Protein AF-A0A8H2X055-F1 (afdb_monomer_lite)

Radius of gyration: 28.46 Å; chains: 1; bounding box: 75×46×91 Å

Foldseek 3Di:
DDPPDDPPPDDDPDPPDDDPDPPPDDDPCQCVQKDKPPPDDADDLVNVLLLLLLLLLLLLLVLLLVLLLVCLLVVVDDLVVLVVVLVVVVVVLLVVVCVPPPPNPVVVVVVCVVVVVVLVVLLVCLVVLLQVCLVPDPVVLVVLLVVLQVLLSVLADSDAPVVVVVCCVPVNPPPNVVSNVSSLVSLLVSQSSSLNSRDDSSSSSSSNSSSCSSSPVVVVVLSVCSVPSVVSNVSSCVSNVSSLVSHPDVVVNVVSVVVSCCSNNVVSVVVSVCVVVDIDIDGPPPDDDDPDPDDPD

Organism: NCBI:txid456999

Secondary structure (DSSP, 8-state):
-----PPP------TTS--SS-TT---TTGGGG-EESTT--PPPHHHHHHHHHHHHHHHHHHHHHHHHHHHHHTT-S-HHHHHHHHHHHHHHHHHHHHTT-TTHHHHHHHHHHHHHHHHHHHHHHHHHHHHHTTTS-HHHHHHHHHHHHHHHHHH-----HHHHHHHHHHH-THHHHHHHHHHHHHHHHHHHHHHTT-SSHHHHHHHHHHHHIIIIIHHHHHHHHTTSHHHHHHHHHHHHHHHHHT-SSGGGHHHHHHHHHIIIIIHHHHHHHHGGG---EE-TTSPPPP-------

Structure (mmCIF, N/CA/C/O backbone):
data_AF-A0A8H2X055-F1
#
_entry.id   AF-A0A8H2X055-F1
#
loop_
_atom_site.group_PDB
_atom_site.id
_atom_site.type_symbol
_atom_site.label_atom_id
_atom_site.label_alt_id
_atom_site.label_comp_id
_atom_site.label_asym_id
_atom_site.label_entity_id
_atom_site.label_seq_id
_atom_site.pdbx_PDB_ins_code
_atom_site.Cartn_x
_atom_site.Cartn_y
_atom_site.Cartn_z
_atom_site.occupancy
_atom_site.B_iso_or_equiv
_atom_site.auth_seq_id
_atom_site.auth_comp_id
_atom_site.auth_asym_id
_atom_site.auth_atom_id
_atom_site.pdbx_PDB_model_num
ATOM 1 N N . MET A 1 1 ? 52.935 22.912 -66.843 1.00 40.41 1 MET A N 1
ATOM 2 C CA . MET A 1 1 ? 52.726 23.240 -65.416 1.00 40.41 1 MET A CA 1
ATOM 3 C C . MET A 1 1 ? 51.361 22.708 -65.018 1.00 40.41 1 MET A C 1
ATOM 5 O O . MET A 1 1 ? 50.369 23.186 -65.548 1.00 40.41 1 MET A O 1
ATOM 9 N N . TYR A 1 2 ? 51.311 21.657 -64.199 1.00 38.09 2 TYR A N 1
ATOM 10 C CA . TYR A 1 2 ? 50.052 21.108 -63.688 1.00 38.09 2 TYR A CA 1
ATOM 11 C C . TYR A 1 2 ? 49.476 22.089 -62.657 1.00 38.09 2 TYR A C 1
ATOM 13 O O . TYR A 1 2 ? 50.117 22.348 -61.640 1.00 38.09 2 TYR A O 1
ATOM 21 N N . ASN A 1 3 ? 48.293 22.646 -62.928 1.00 44.78 3 ASN A N 1
ATOM 22 C CA . ASN A 1 3 ? 47.520 23.397 -61.941 1.00 44.78 3 ASN A CA 1
ATOM 23 C C . ASN A 1 3 ? 47.079 22.423 -60.846 1.00 44.78 3 ASN A C 1
ATOM 25 O O . ASN A 1 3 ? 46.148 21.643 -61.037 1.00 44.78 3 ASN A O 1
ATOM 29 N N . ALA A 1 4 ? 47.767 22.453 -59.707 1.00 46.19 4 ALA A N 1
ATOM 30 C CA . ALA A 1 4 ? 47.303 21.802 -58.496 1.00 46.19 4 ALA A CA 1
ATOM 31 C C . ALA A 1 4 ? 46.086 22.585 -57.986 1.00 46.19 4 ALA A C 1
ATOM 33 O O . ALA A 1 4 ? 46.224 23.605 -57.315 1.00 46.19 4 ALA A O 1
ATOM 34 N N . SER A 1 5 ? 44.887 22.139 -58.355 1.00 49.50 5 SER A N 1
ATOM 35 C CA . SER A 1 5 ? 43.649 22.593 -57.729 1.00 49.50 5 SER A CA 1
ATOM 36 C C . SER A 1 5 ? 43.748 22.317 -56.230 1.00 49.50 5 SER A C 1
ATOM 38 O O . SER A 1 5 ? 43.849 21.157 -55.820 1.00 49.50 5 SER A O 1
ATOM 40 N N . THR A 1 6 ? 43.755 23.371 -55.417 1.00 55.69 6 THR A N 1
ATOM 41 C CA . THR A 1 6 ? 43.631 23.255 -53.965 1.00 55.69 6 THR A CA 1
ATOM 42 C C . THR A 1 6 ? 42.367 22.456 -53.644 1.00 55.69 6 THR A C 1
ATOM 44 O O . THR A 1 6 ? 41.311 22.736 -54.220 1.00 55.69 6 THR A O 1
ATOM 47 N N . PRO A 1 7 ? 42.443 21.432 -52.775 1.00 57.53 7 PRO A N 1
ATOM 48 C CA . PRO A 1 7 ? 41.258 20.671 -52.418 1.00 57.53 7 PRO A CA 1
ATOM 49 C C . PRO A 1 7 ? 40.240 21.613 -51.755 1.00 57.53 7 PRO A C 1
ATOM 51 O O . PRO A 1 7 ? 40.644 22.533 -51.033 1.00 57.53 7 PRO A O 1
ATOM 54 N N . PRO A 1 8 ? 38.933 21.424 -52.000 1.00 62.75 8 PRO A N 1
ATOM 55 C CA . PRO A 1 8 ? 37.901 22.247 -51.384 1.00 62.75 8 PRO A CA 1
ATOM 56 C C . PRO A 1 8 ? 38.066 22.230 -49.859 1.00 62.75 8 PRO A C 1
ATOM 58 O O . PRO A 1 8 ? 38.295 21.175 -49.268 1.00 62.75 8 PRO A O 1
ATOM 61 N N . HIS A 1 9 ? 37.978 23.403 -49.222 1.00 69.56 9 HIS A N 1
ATOM 62 C CA . HIS A 1 9 ? 38.012 23.502 -47.765 1.00 69.56 9 HIS A CA 1
ATOM 63 C C . HIS A 1 9 ? 36.823 22.730 -47.190 1.00 69.56 9 HIS A C 1
ATOM 65 O O . HIS A 1 9 ? 35.694 23.200 -47.248 1.00 69.56 9 HIS A O 1
ATOM 71 N N . GLU A 1 10 ? 37.068 21.541 -46.652 1.00 79.38 10 GLU A N 1
ATOM 72 C CA . GLU A 1 10 ? 36.040 20.760 -45.975 1.00 79.38 10 GLU A CA 1
ATOM 73 C C . GLU A 1 10 ? 35.726 21.399 -44.617 1.00 79.38 10 GLU A C 1
ATOM 75 O O . GLU A 1 10 ? 36.630 21.788 -43.868 1.00 79.38 10 GLU A O 1
ATOM 80 N N . TRP A 1 11 ? 34.438 21.544 -44.307 1.00 81.81 11 TRP A N 1
ATOM 81 C CA . TRP A 1 11 ? 33.992 22.066 -43.020 1.00 81.81 11 TRP A CA 1
ATOM 82 C C . TRP A 1 11 ? 34.471 21.159 -41.876 1.00 81.81 11 TRP A C 1
ATOM 84 O O . TRP A 1 11 ? 34.352 19.935 -41.941 1.00 81.81 11 TRP A O 1
ATOM 94 N N . GLN A 1 12 ? 34.995 21.756 -40.803 1.00 79.19 12 GLN A N 1
ATOM 95 C CA . GLN A 1 12 ? 35.513 21.048 -39.631 1.00 79.19 12 GLN A CA 1
ATOM 96 C C . GLN A 1 12 ? 34.679 21.372 -38.390 1.00 79.19 12 GLN A C 1
ATOM 98 O O . GLN A 1 12 ? 34.393 22.534 -38.099 1.00 79.19 12 GLN A O 1
ATOM 103 N N . LYS A 1 13 ? 34.353 20.354 -37.586 1.00 74.19 13 LYS A N 1
ATOM 104 C CA . LYS A 1 13 ? 33.594 20.519 -36.337 1.00 74.19 13 LYS A CA 1
ATOM 105 C C . LYS A 1 13 ? 34.465 21.063 -35.197 1.00 74.19 13 LYS A C 1
ATOM 107 O O . LYS A 1 13 ? 34.763 20.362 -34.233 1.00 74.19 13 LYS A O 1
ATOM 112 N N . ILE A 1 14 ? 34.908 22.309 -35.325 1.00 79.38 14 ILE A N 1
ATOM 113 C CA . ILE A 1 14 ? 35.826 22.969 -34.396 1.00 79.38 14 ILE A CA 1
ATOM 114 C C . ILE A 1 14 ? 35.282 24.365 -34.085 1.00 79.38 14 ILE A C 1
ATOM 116 O O . ILE A 1 14 ? 35.224 25.209 -34.973 1.00 79.38 14 ILE A O 1
ATOM 120 N N . LEU A 1 15 ? 34.911 24.614 -32.823 1.00 76.00 15 LEU A N 1
ATOM 121 C CA . LEU A 1 15 ? 34.266 25.870 -32.407 1.00 76.00 15 LEU A CA 1
ATOM 122 C C . LEU A 1 15 ? 35.224 27.079 -32.405 1.00 76.00 15 LEU A C 1
ATOM 124 O O . LEU A 1 15 ? 34.792 28.213 -32.555 1.00 76.00 15 LEU A O 1
ATOM 128 N N . TRP A 1 16 ? 36.527 26.850 -32.226 1.00 79.94 16 TRP A N 1
ATOM 129 C CA . TRP A 1 16 ? 37.524 27.912 -32.033 1.00 79.94 16 TRP A CA 1
ATOM 130 C C . TRP A 1 16 ? 38.215 28.381 -33.324 1.00 79.94 16 TRP A C 1
ATOM 132 O O . TRP A 1 16 ? 38.926 29.385 -33.309 1.00 79.94 16 TRP A O 1
ATOM 142 N N . LYS A 1 17 ? 38.044 27.667 -34.444 1.00 83.38 17 LYS A N 1
ATOM 143 C CA . LYS A 1 17 ? 38.714 27.964 -35.718 1.00 83.38 17 LYS A CA 1
ATOM 144 C C . LYS A 1 17 ? 37.757 28.715 -36.641 1.00 83.38 17 LYS A C 1
ATOM 146 O O . LYS A 1 17 ? 36.697 28.190 -36.967 1.00 83.38 17 LYS A O 1
ATOM 151 N N . LYS A 1 18 ? 38.150 29.905 -37.109 1.00 80.69 18 LYS A N 1
ATOM 152 C CA . LYS A 1 18 ? 37.410 30.631 -38.156 1.00 80.69 18 LYS A CA 1
ATOM 153 C C . LYS A 1 18 ? 37.481 29.858 -39.476 1.00 80.69 18 LYS A C 1
ATOM 155 O O . LYS A 1 18 ? 38.560 29.430 -39.883 1.00 80.69 18 LYS A O 1
ATOM 160 N N . GLN A 1 19 ? 36.336 29.674 -40.126 1.00 85.06 19 GLN A N 1
ATOM 161 C CA . GLN A 1 19 ? 36.179 28.890 -41.354 1.00 85.06 19 GLN A CA 1
ATOM 162 C C . GLN A 1 19 ? 35.361 29.686 -42.384 1.00 85.06 19 GLN A C 1
ATOM 164 O O . GLN A 1 19 ? 34.578 30.545 -41.981 1.00 85.06 19 GLN A O 1
ATOM 169 N N . PRO A 1 20 ? 35.514 29.432 -43.698 1.00 87.00 20 PRO A N 1
ATOM 170 C CA . PRO A 1 20 ? 34.824 30.167 -44.765 1.00 87.00 20 PRO A CA 1
ATOM 171 C C . PRO A 1 20 ? 33.369 29.695 -44.952 1.00 87.00 20 PRO A C 1
ATOM 173 O O . PRO A 1 20 ? 32.891 29.530 -46.069 1.00 87.00 20 PRO A O 1
ATOM 176 N N . PHE A 1 21 ? 32.673 29.435 -43.849 1.00 84.31 21 PHE A N 1
ATOM 177 C CA . PHE A 1 21 ? 31.295 28.968 -43.816 1.00 84.31 21 PHE A CA 1
ATOM 178 C C . PHE A 1 21 ? 30.498 29.865 -42.867 1.00 84.31 21 PHE A C 1
ATOM 180 O O . PHE A 1 21 ? 31.052 30.291 -41.853 1.00 84.31 21 PHE A O 1
ATOM 187 N N . PRO A 1 22 ? 29.223 30.168 -43.167 1.00 85.94 22 PRO A N 1
ATOM 188 C CA . PRO A 1 22 ? 28.383 30.916 -42.240 1.00 85.94 22 PRO A CA 1
ATOM 189 C C . PRO A 1 22 ? 28.168 30.121 -40.943 1.00 85.94 22 PRO A C 1
ATOM 191 O O . PRO A 1 22 ? 28.211 28.891 -40.949 1.00 85.94 22 PRO A O 1
ATOM 194 N N . ASP A 1 23 ? 27.888 30.812 -39.838 1.00 80.06 23 ASP A N 1
ATOM 195 C CA . ASP A 1 23 ? 27.753 30.190 -38.509 1.00 80.06 23 ASP A CA 1
ATOM 196 C C . ASP A 1 23 ? 26.647 29.119 -38.438 1.00 80.06 23 ASP A C 1
ATOM 198 O O . ASP A 1 23 ? 26.708 28.201 -37.623 1.00 80.06 23 ASP A O 1
ATOM 202 N N . ASN A 1 24 ? 25.643 29.203 -39.315 1.00 83.25 24 ASN A N 1
ATOM 203 C CA . ASN A 1 24 ? 24.546 28.241 -39.440 1.00 83.25 24 ASN A CA 1
ATOM 204 C C . ASN A 1 24 ? 24.786 27.158 -40.511 1.00 83.25 24 ASN A C 1
ATOM 206 O O . ASN A 1 24 ? 23.856 26.432 -40.868 1.00 83.25 24 ASN A O 1
ATOM 210 N N . HIS A 1 25 ? 26.003 27.046 -41.048 1.00 83.38 25 HIS A N 1
ATOM 211 C CA . HIS A 1 25 ? 26.332 26.035 -42.043 1.00 83.38 25 HIS A CA 1
ATOM 212 C C . HIS A 1 25 ? 26.243 24.625 -41.450 1.00 83.38 25 HIS A C 1
ATOM 214 O O . HIS A 1 25 ? 26.952 24.276 -40.505 1.00 83.38 25 HIS A O 1
ATOM 220 N N . LEU A 1 26 ? 25.392 23.795 -42.052 1.00 79.88 26 LEU A N 1
ATOM 221 C CA . LEU A 1 26 ? 25.248 22.380 -41.732 1.00 79.88 26 LEU A CA 1
ATOM 222 C C . LEU A 1 26 ? 25.874 21.560 -42.865 1.00 79.88 26 LEU A C 1
ATOM 224 O O . LEU A 1 26 ? 25.365 21.609 -43.988 1.00 79.88 26 LEU A O 1
ATOM 228 N N . PRO A 1 27 ? 26.953 20.799 -42.609 1.00 84.50 27 PRO A N 1
ATOM 229 C CA . PRO A 1 27 ? 27.543 19.966 -43.646 1.00 84.50 27 PRO A CA 1
ATOM 230 C C . PRO A 1 27 ? 26.560 18.852 -44.055 1.00 84.50 27 PRO A C 1
ATOM 232 O O . PRO A 1 27 ? 25.815 18.346 -43.212 1.00 84.50 27 PRO A O 1
ATOM 235 N N . PRO A 1 28 ? 26.581 18.377 -45.312 1.00 82.94 28 PRO A N 1
ATOM 236 C CA . PRO A 1 28 ? 25.723 17.271 -45.756 1.00 82.94 28 PRO A CA 1
ATOM 237 C C . PRO A 1 28 ? 26.005 15.960 -45.000 1.00 82.94 28 PRO A C 1
ATOM 239 O O . PRO A 1 28 ? 25.124 15.117 -44.846 1.00 82.94 28 PRO A O 1
ATOM 242 N N . SER A 1 29 ? 27.216 15.806 -44.457 1.00 81.31 29 SER A N 1
ATOM 243 C CA . SER A 1 29 ? 27.605 14.702 -43.579 1.00 81.31 29 SER A CA 1
ATOM 244 C C . SER A 1 29 ? 27.086 14.841 -42.141 1.00 81.31 29 SER A C 1
ATOM 246 O O . SER A 1 29 ? 27.306 13.947 -41.333 1.00 81.31 29 SER A O 1
ATOM 248 N N . PHE A 1 30 ? 26.372 15.911 -41.777 1.00 81.19 30 PHE A N 1
ATOM 249 C CA . PHE A 1 30 ? 25.933 16.153 -40.397 1.00 81.19 30 PHE A CA 1
ATOM 250 C C . PHE A 1 30 ? 25.182 14.953 -39.797 1.00 81.19 30 PHE A C 1
ATOM 252 O O . PHE A 1 30 ? 25.541 14.451 -38.729 1.00 81.19 30 PHE A O 1
ATOM 259 N N . LEU A 1 31 ? 24.191 14.430 -40.525 1.00 84.00 31 LEU A N 1
ATOM 260 C CA . LEU A 1 31 ? 23.384 13.289 -40.084 1.00 84.00 31 LEU A CA 1
ATOM 261 C C . LEU A 1 31 ? 24.079 11.931 -40.261 1.00 84.00 31 LEU A C 1
ATOM 263 O O . LEU A 1 31 ? 23.553 10.935 -39.770 1.00 84.00 31 LEU A O 1
ATOM 267 N N . SER A 1 32 ? 25.253 11.858 -40.899 1.00 82.38 32 SER A N 1
ATOM 268 C CA . SER A 1 32 ? 25.985 10.586 -41.035 1.00 82.38 32 SER A CA 1
ATOM 269 C C . SER A 1 32 ? 26.484 10.066 -39.682 1.00 82.38 32 SER A C 1
ATOM 271 O O . SER A 1 32 ? 26.598 8.864 -39.469 1.00 82.38 32 SER A O 1
ATOM 273 N N . SER A 1 33 ? 26.710 10.983 -38.739 1.00 79.12 33 SER A N 1
ATOM 274 C CA . SER A 1 33 ? 27.109 10.701 -37.358 1.00 79.12 33 SER A CA 1
ATOM 275 C C . SER A 1 33 ? 25.931 10.439 -36.408 1.00 79.12 33 SER A C 1
ATOM 277 O O . SER A 1 33 ? 26.126 10.297 -35.197 1.00 79.12 33 SER A O 1
ATOM 279 N N . LEU A 1 34 ? 24.702 10.385 -36.936 1.00 84.12 34 LEU A N 1
ATOM 280 C CA . LEU A 1 34 ? 23.499 10.130 -36.156 1.00 84.12 34 LEU A CA 1
ATOM 281 C C . LEU A 1 34 ? 23.490 8.682 -35.660 1.00 84.12 34 LEU A C 1
ATOM 283 O O . LEU A 1 34 ? 23.430 7.717 -36.417 1.00 84.12 34 LEU A O 1
ATOM 287 N N . GLN A 1 35 ? 23.485 8.541 -34.346 1.00 82.31 35 GLN A N 1
ATOM 288 C CA . GLN A 1 35 ? 23.468 7.280 -33.635 1.00 82.31 35 GLN A CA 1
ATOM 289 C C . GLN A 1 35 ? 22.056 7.011 -33.112 1.00 82.31 35 GLN A C 1
ATOM 291 O O . GLN A 1 35 ? 21.563 7.719 -32.236 1.00 82.31 35 GLN A O 1
ATOM 296 N N . ARG A 1 36 ? 21.383 5.973 -33.618 1.00 80.69 36 ARG A N 1
ATOM 297 C CA . ARG A 1 36 ? 20.078 5.551 -33.083 1.00 80.69 36 ARG A CA 1
ATOM 298 C C . ARG A 1 36 ? 20.260 4.463 -32.038 1.00 80.69 36 ARG A C 1
ATOM 300 O O . ARG A 1 36 ? 20.974 3.494 -32.262 1.00 80.69 36 ARG A O 1
ATOM 307 N N . ASN A 1 37 ? 19.569 4.605 -30.913 1.00 78.31 37 ASN A N 1
ATOM 308 C CA . ASN A 1 37 ? 19.376 3.561 -29.910 1.00 78.31 37 ASN A CA 1
ATOM 309 C C . ASN A 1 37 ? 20.659 3.010 -29.259 1.00 78.31 37 ASN A C 1
ATOM 311 O O . ASN A 1 37 ? 20.654 1.930 -28.668 1.00 78.31 37 ASN A O 1
ATOM 315 N N . ILE A 1 38 ? 21.751 3.777 -29.284 1.00 69.81 38 ILE A N 1
ATOM 316 C CA . ILE A 1 38 ? 23.009 3.370 -28.655 1.00 69.81 38 ILE A CA 1
ATOM 317 C C . ILE A 1 38 ? 22.877 3.438 -27.126 1.00 69.81 38 ILE A C 1
ATOM 319 O O . ILE A 1 38 ? 22.448 4.451 -26.563 1.00 69.81 38 ILE A O 1
ATOM 323 N N . ASN A 1 39 ? 23.268 2.349 -26.453 1.00 69.19 39 ASN A N 1
ATOM 324 C CA . ASN A 1 39 ? 23.123 2.115 -25.009 1.00 69.19 39 ASN A CA 1
ATOM 325 C C . ASN A 1 39 ? 21.668 2.017 -24.505 1.00 69.19 39 ASN A C 1
ATOM 327 O O . ASN A 1 39 ? 21.369 2.452 -23.388 1.00 69.19 39 ASN A O 1
ATOM 331 N N . LEU A 1 40 ? 20.743 1.455 -25.293 1.00 70.50 40 LEU A N 1
ATOM 332 C CA . LEU A 1 40 ? 19.424 1.094 -24.765 1.00 70.50 40 LEU A CA 1
ATOM 333 C C . LEU A 1 40 ? 19.562 -0.009 -23.703 1.00 70.50 40 LEU A C 1
ATOM 335 O O . LEU A 1 40 ? 19.769 -1.176 -24.021 1.00 70.50 40 LEU A O 1
ATOM 339 N N . LYS A 1 41 ? 19.393 0.352 -22.426 1.00 71.81 41 LYS A N 1
ATOM 340 C CA . LYS A 1 41 ? 19.152 -0.630 -21.362 1.00 71.81 41 LYS A CA 1
ATOM 341 C C . LYS A 1 41 ? 17.747 -1.205 -21.543 1.00 71.81 41 LYS A C 1
ATOM 343 O O . LYS A 1 41 ? 16.760 -0.506 -21.308 1.00 71.81 41 LYS A O 1
ATOM 348 N N . GLN A 1 42 ? 17.663 -2.454 -21.988 1.00 77.12 42 GLN A N 1
ATOM 349 C CA . GLN A 1 42 ? 16.401 -3.184 -22.081 1.00 77.12 42 GLN A CA 1
ATOM 350 C C . GLN A 1 42 ? 16.004 -3.698 -20.698 1.00 77.12 42 GLN A C 1
ATOM 352 O O . GLN A 1 42 ? 16.833 -4.238 -19.964 1.00 77.12 42 GLN A O 1
ATOM 357 N N . TYR A 1 43 ? 14.736 -3.523 -20.332 1.00 81.56 43 TYR A N 1
ATOM 358 C CA . TYR A 1 43 ? 14.217 -4.099 -19.096 1.00 81.56 43 TYR A CA 1
ATOM 359 C C . TYR A 1 43 ? 13.649 -5.480 -19.389 1.00 81.56 43 TYR A C 1
ATOM 361 O O . TYR A 1 43 ? 12.788 -5.625 -20.258 1.00 81.56 43 TYR A O 1
ATOM 369 N N . THR A 1 44 ? 14.086 -6.483 -18.635 1.00 89.88 44 THR A N 1
ATOM 370 C CA . THR A 1 44 ? 13.489 -7.819 -18.676 1.00 89.88 44 THR A CA 1
ATOM 371 C C . THR A 1 44 ? 12.156 -7.818 -17.932 1.00 89.88 44 THR A C 1
ATOM 373 O O . THR A 1 44 ? 12.036 -7.198 -16.871 1.00 89.88 44 THR A O 1
ATOM 376 N N . TYR A 1 45 ? 11.176 -8.575 -18.433 1.00 91.81 45 TYR A N 1
ATOM 377 C CA . TYR A 1 45 ? 9.865 -8.734 -17.793 1.00 91.81 45 TYR A CA 1
ATOM 378 C C . TYR A 1 45 ? 9.977 -9.096 -16.305 1.00 91.81 45 TYR A C 1
ATOM 380 O O . TYR A 1 45 ? 9.346 -8.473 -15.459 1.00 91.81 45 TYR A O 1
ATOM 388 N N . THR A 1 46 ? 10.855 -10.039 -15.959 1.00 90.44 46 THR A N 1
ATOM 389 C CA . THR A 1 46 ? 11.074 -10.495 -14.576 1.00 90.44 46 THR A CA 1
ATOM 390 C C . THR A 1 46 ? 11.609 -9.398 -13.652 1.00 90.44 46 THR A C 1
ATOM 392 O O . THR A 1 46 ? 11.293 -9.382 -12.462 1.00 90.44 46 THR A O 1
ATOM 395 N N . SER A 1 47 ? 12.406 -8.463 -14.175 1.00 89.38 47 SER A N 1
ATOM 396 C CA . SER A 1 47 ? 12.914 -7.321 -13.411 1.00 89.38 47 SER A CA 1
ATOM 397 C C . SER A 1 47 ? 11.811 -6.296 -13.140 1.00 89.38 47 SER A C 1
ATOM 399 O O . SER A 1 47 ? 11.690 -5.802 -12.016 1.00 89.38 47 SER A O 1
ATOM 401 N N . LEU A 1 48 ? 10.966 -6.029 -14.139 1.00 90.62 48 LEU A N 1
ATOM 402 C CA . LEU A 1 48 ? 9.811 -5.146 -13.988 1.00 90.62 48 LEU A CA 1
ATOM 403 C C . LEU A 1 48 ? 8.765 -5.753 -13.053 1.00 90.62 48 LEU A C 1
ATOM 405 O O . LEU A 1 48 ? 8.310 -5.076 -12.139 1.00 90.62 48 LEU A O 1
ATOM 409 N N . PHE A 1 49 ? 8.480 -7.046 -13.196 1.00 92.75 49 PHE A N 1
ATOM 410 C CA . PHE A 1 49 ? 7.576 -7.788 -12.323 1.00 92.75 49 PHE A CA 1
ATOM 411 C C . PHE A 1 49 ? 7.954 -7.630 -10.845 1.00 92.75 49 PHE A C 1
ATOM 413 O O . PHE A 1 49 ? 7.136 -7.197 -10.039 1.00 92.75 49 PHE A O 1
ATOM 420 N N . LYS A 1 50 ? 9.227 -7.867 -10.491 1.00 90.31 50 LYS A N 1
ATOM 421 C CA . LYS A 1 50 ? 9.728 -7.686 -9.114 1.00 90.31 50 LYS A CA 1
ATOM 422 C C . LYS A 1 50 ? 9.566 -6.250 -8.604 1.00 90.31 50 LYS A C 1
ATOM 424 O O . LYS A 1 50 ? 9.328 -6.054 -7.416 1.00 90.31 50 LYS A O 1
ATOM 429 N N . THR A 1 51 ? 9.697 -5.263 -9.488 1.00 88.38 51 THR A N 1
ATOM 430 C CA . THR A 1 51 ? 9.540 -3.836 -9.159 1.00 88.38 51 THR A CA 1
ATOM 431 C C . THR A 1 51 ? 8.073 -3.447 -8.938 1.00 88.38 51 THR A C 1
ATOM 433 O O . THR A 1 51 ? 7.800 -2.508 -8.199 1.00 88.38 51 THR A O 1
ATOM 436 N N . VAL A 1 52 ? 7.126 -4.184 -9.523 1.00 92.69 52 VAL A N 1
ATOM 437 C CA . VAL A 1 52 ? 5.679 -3.926 -9.420 1.00 92.69 52 VAL A CA 1
ATOM 438 C C . VAL A 1 52 ? 5.026 -4.633 -8.220 1.00 92.69 52 VAL A C 1
ATOM 440 O O . VAL A 1 52 ? 3.981 -4.187 -7.741 1.00 92.69 52 VAL A O 1
ATOM 443 N N . LEU A 1 53 ? 5.646 -5.684 -7.664 1.00 93.69 53 LEU A N 1
ATOM 444 C CA . LEU A 1 53 ? 5.133 -6.381 -6.469 1.00 93.69 53 LEU A CA 1
ATOM 445 C C . LEU A 1 53 ? 4.801 -5.435 -5.296 1.00 93.69 53 LEU A C 1
ATOM 447 O O . LEU A 1 53 ? 3.695 -5.541 -4.764 1.00 93.69 53 LEU A O 1
ATOM 451 N N . PRO A 1 54 ? 5.660 -4.462 -4.919 1.00 92.94 54 PRO A N 1
ATOM 452 C CA . PRO A 1 54 ? 5.347 -3.522 -3.844 1.00 92.94 54 PRO A CA 1
ATOM 453 C C . PRO A 1 54 ? 4.095 -2.677 -4.098 1.00 92.94 54 PRO A C 1
ATOM 455 O O . PRO A 1 54 ? 3.372 -2.381 -3.148 1.00 92.94 54 PRO A O 1
ATOM 458 N N . VAL A 1 55 ? 3.839 -2.312 -5.360 1.00 93.94 55 VAL A N 1
ATOM 459 C CA . VAL A 1 55 ? 2.655 -1.543 -5.777 1.00 93.94 55 VAL A CA 1
ATOM 460 C C . VAL A 1 55 ? 1.399 -2.391 -5.608 1.00 93.94 55 VAL A C 1
ATOM 462 O O . VAL A 1 55 ? 0.429 -1.954 -4.998 1.00 93.94 55 VAL A O 1
ATOM 465 N N . THR A 1 56 ? 1.449 -3.641 -6.073 1.00 95.62 56 THR A N 1
ATOM 466 C CA . THR A 1 56 ? 0.341 -4.598 -5.915 1.00 95.62 56 THR A CA 1
ATOM 467 C C . THR A 1 56 ? 0.033 -4.822 -4.437 1.00 95.62 56 THR A C 1
ATOM 469 O O . THR A 1 56 ? -1.113 -4.713 -4.017 1.00 95.62 56 THR A O 1
ATOM 472 N N . GLN A 1 57 ? 1.065 -5.067 -3.625 1.00 94.81 57 GLN A N 1
ATOM 473 C CA . GLN A 1 57 ? 0.912 -5.259 -2.187 1.00 94.81 57 GLN A CA 1
ATOM 474 C C . GLN A 1 57 ? 0.293 -4.029 -1.506 1.00 94.81 57 GLN A C 1
ATOM 476 O O . GLN A 1 57 ? -0.509 -4.184 -0.592 1.00 94.81 57 GLN A O 1
ATOM 481 N N . HIS A 1 58 ? 0.650 -2.816 -1.940 1.00 94.81 58 HIS A N 1
ATOM 482 C CA . HIS A 1 58 ? 0.064 -1.577 -1.424 1.00 94.81 58 HIS A CA 1
ATOM 483 C C . HIS A 1 58 ? -1.427 -1.492 -1.737 1.00 94.81 58 HIS A C 1
ATOM 485 O O . HIS A 1 58 ? -2.216 -1.297 -0.818 1.00 94.81 58 HIS A O 1
ATOM 491 N N . LEU A 1 59 ? -1.820 -1.696 -2.997 1.00 96.12 59 LEU A N 1
ATOM 492 C CA . LEU A 1 59 ? -3.228 -1.694 -3.403 1.00 96.12 59 LEU A CA 1
ATOM 493 C C . LEU A 1 59 ? -4.035 -2.749 -2.638 1.00 96.12 59 LEU A C 1
ATOM 495 O O . LEU A 1 59 ? -5.102 -2.443 -2.108 1.00 96.12 59 LEU A O 1
ATOM 499 N N . SER A 1 60 ? -3.495 -3.964 -2.513 1.00 96.88 60 SER A N 1
ATOM 500 C CA . SER A 1 60 ? -4.111 -5.043 -1.739 1.00 96.88 60 SER A CA 1
ATOM 501 C C . SER A 1 60 ? -4.259 -4.680 -0.262 1.00 96.88 60 SER A C 1
ATOM 503 O O . SER A 1 60 ? -5.307 -4.934 0.322 1.00 96.88 60 SER A O 1
ATOM 505 N N . ASN A 1 61 ? -3.253 -4.044 0.340 1.00 96.44 61 ASN A N 1
ATOM 506 C CA . ASN A 1 61 ? -3.303 -3.596 1.729 1.00 96.44 61 ASN A CA 1
ATOM 507 C C . ASN A 1 61 ? -4.336 -2.477 1.946 1.00 96.44 61 ASN A C 1
ATOM 509 O O . ASN A 1 61 ? -5.083 -2.523 2.916 1.00 96.44 61 ASN A O 1
ATOM 513 N N . THR A 1 62 ? -4.442 -1.513 1.026 1.00 96.75 62 THR A N 1
ATOM 514 C CA . THR A 1 62 ? -5.487 -0.476 1.079 1.00 96.75 62 THR A CA 1
ATOM 515 C C . THR A 1 62 ? -6.885 -1.088 0.942 1.00 96.75 62 THR A C 1
ATOM 517 O O . THR A 1 62 ? -7.789 -0.735 1.697 1.00 96.75 62 THR A O 1
ATOM 520 N N . ALA A 1 63 ? -7.072 -2.048 0.029 1.00 97.00 63 ALA A N 1
ATOM 521 C CA . ALA A 1 63 ? -8.342 -2.758 -0.129 1.00 97.00 63 ALA A CA 1
ATOM 522 C C . ALA A 1 63 ? -8.695 -3.602 1.108 1.00 97.00 63 ALA A C 1
ATOM 524 O O . ALA A 1 63 ? -9.850 -3.614 1.539 1.00 97.00 63 ALA A O 1
ATOM 525 N N . LEU A 1 64 ? -7.703 -4.263 1.712 1.00 97.12 64 LEU A N 1
ATOM 526 C CA . LEU A 1 64 ? -7.870 -4.991 2.967 1.00 97.12 64 LEU A CA 1
ATOM 527 C C . LEU A 1 64 ? -8.253 -4.041 4.107 1.00 97.12 64 LEU A C 1
ATOM 529 O O . LEU A 1 64 ? -9.182 -4.337 4.849 1.00 97.12 64 LEU A O 1
ATOM 533 N N . PHE A 1 65 ? -7.620 -2.869 4.197 1.00 97.75 65 PHE A N 1
ATOM 534 C CA . PHE A 1 65 ? -7.976 -1.840 5.173 1.00 97.75 65 PHE A CA 1
ATOM 535 C C . PHE A 1 65 ? -9.432 -1.383 5.045 1.00 97.75 65 PHE A C 1
ATOM 537 O O . PHE A 1 65 ? -10.172 -1.390 6.030 1.00 97.75 65 PHE A O 1
ATOM 544 N N . LEU A 1 66 ? -9.869 -1.055 3.828 1.00 97.25 66 LEU A N 1
ATOM 545 C CA . LEU A 1 66 ? -11.254 -0.666 3.554 1.00 97.25 66 LEU A CA 1
ATOM 546 C C . LEU A 1 66 ? -12.250 -1.797 3.849 1.00 97.25 66 LEU A C 1
ATOM 548 O O . LEU A 1 66 ? -13.338 -1.545 4.364 1.00 97.25 66 LEU A O 1
ATOM 552 N N . SER A 1 67 ? -11.869 -3.043 3.570 1.00 97.00 67 SER A N 1
ATOM 553 C CA . SER A 1 67 ? -12.692 -4.219 3.868 1.00 97.00 67 SER A CA 1
ATOM 554 C C . SER A 1 67 ? -12.840 -4.438 5.374 1.00 97.00 67 SER A C 1
ATOM 556 O O . SER A 1 67 ? -13.952 -4.616 5.867 1.00 97.00 67 SER A O 1
ATOM 558 N N . THR A 1 68 ? -11.740 -4.341 6.125 1.00 97.12 68 THR A N 1
ATOM 559 C CA . THR A 1 68 ? -11.744 -4.393 7.593 1.00 97.12 68 THR A CA 1
ATOM 560 C C . THR A 1 68 ? -12.616 -3.284 8.177 1.00 97.12 68 THR A C 1
ATOM 562 O O . THR A 1 68 ? -13.443 -3.555 9.046 1.00 97.12 68 THR A O 1
ATOM 565 N N . PHE A 1 69 ? -12.514 -2.055 7.660 1.00 97.19 69 PHE A N 1
ATOM 566 C CA . PHE A 1 69 ? -13.406 -0.962 8.046 1.00 97.19 69 PHE A CA 1
ATOM 567 C C . PHE A 1 69 ? -14.884 -1.295 7.786 1.00 97.19 69 PHE A C 1
ATOM 569 O O . PHE A 1 69 ? -15.716 -1.097 8.670 1.00 97.19 69 PHE A O 1
ATOM 576 N N . ALA A 1 70 ? -15.224 -1.837 6.613 1.00 96.31 70 ALA A N 1
ATOM 577 C CA . ALA A 1 70 ? -16.598 -2.212 6.285 1.00 96.31 70 ALA A CA 1
ATOM 578 C C . ALA A 1 70 ? -17.152 -3.301 7.225 1.00 96.31 70 ALA A C 1
ATOM 580 O O . ALA A 1 70 ? -18.306 -3.218 7.658 1.00 96.31 70 ALA A O 1
ATOM 581 N N . HIS A 1 71 ? -16.338 -4.294 7.598 1.00 96.62 71 HIS A N 1
ATOM 582 C CA . HIS A 1 71 ? -16.733 -5.327 8.566 1.00 96.62 71 HIS A CA 1
ATOM 583 C C . HIS A 1 71 ? -16.885 -4.786 9.988 1.00 96.62 71 HIS A C 1
ATOM 585 O O . HIS A 1 71 ? -17.812 -5.191 10.685 1.00 96.62 71 HIS A O 1
ATOM 591 N N . LEU A 1 72 ? -16.039 -3.838 10.405 1.00 96.50 72 LEU A N 1
ATOM 592 C CA . LEU A 1 72 ? -16.200 -3.133 11.681 1.00 96.50 72 LEU A CA 1
ATOM 593 C C . LEU A 1 72 ? -17.473 -2.273 11.686 1.00 96.50 72 LEU A C 1
ATOM 595 O O . LEU A 1 72 ? -18.231 -2.313 12.652 1.00 96.50 72 LEU A O 1
ATOM 599 N N . LYS A 1 73 ? -17.755 -1.541 10.597 1.00 95.31 73 LYS A N 1
ATOM 600 C CA . LYS A 1 73 ? -18.960 -0.701 10.460 1.00 95.31 73 LYS A CA 1
ATOM 601 C C . LYS A 1 73 ? -20.249 -1.530 10.484 1.00 95.31 73 LYS A C 1
ATOM 603 O O . LYS A 1 73 ? -21.251 -1.077 11.025 1.00 95.31 73 LYS A O 1
ATOM 608 N N . THR A 1 74 ? -20.228 -2.735 9.912 1.00 95.12 74 THR A N 1
ATOM 609 C CA . THR A 1 74 ? -21.381 -3.658 9.885 1.00 95.12 74 THR A CA 1
ATOM 610 C C . THR A 1 74 ? -21.472 -4.574 11.110 1.00 95.12 74 THR A C 1
ATOM 612 O O . THR A 1 74 ? -22.408 -5.364 11.197 1.00 95.12 74 THR A O 1
ATOM 615 N N . GLY A 1 75 ? -20.521 -4.495 12.048 1.00 93.19 75 GLY A N 1
ATOM 616 C CA . GLY A 1 75 ? -20.493 -5.332 13.252 1.00 93.19 75 GLY A CA 1
ATOM 617 C C . GLY A 1 75 ? -20.149 -6.806 13.006 1.00 93.19 75 GLY A C 1
ATOM 618 O O . GLY A 1 75 ? -20.342 -7.630 13.894 1.00 93.19 75 GLY A O 1
ATOM 619 N N . ARG A 1 76 ? -19.644 -7.161 11.816 1.00 93.81 76 ARG A N 1
ATOM 620 C CA . ARG A 1 76 ? -19.249 -8.540 11.466 1.00 93.81 76 ARG A CA 1
ATOM 621 C C . ARG A 1 76 ? -17.903 -8.954 12.058 1.00 93.81 76 ARG A C 1
ATOM 623 O O . ARG A 1 76 ? -17.654 -10.144 12.219 1.00 93.81 76 ARG A O 1
ATOM 630 N N . LEU A 1 77 ? -17.035 -7.987 12.348 1.00 94.50 77 LEU A N 1
ATOM 631 C CA . LEU A 1 77 ? -15.723 -8.210 12.951 1.00 94.50 77 LEU A CA 1
ATOM 632 C C . LEU A 1 77 ? -15.707 -7.629 14.365 1.00 94.50 77 LEU A C 1
ATOM 634 O O . LEU A 1 77 ? -15.986 -6.445 14.540 1.00 94.50 77 LEU A O 1
ATOM 638 N N . ASP A 1 78 ? -15.332 -8.439 15.357 1.00 95.50 78 ASP A N 1
ATOM 639 C CA . ASP A 1 78 ? -15.070 -7.939 16.708 1.00 95.50 78 ASP A CA 1
ATOM 640 C C . ASP A 1 78 ? -13.766 -7.108 16.708 1.00 95.50 78 ASP A C 1
ATOM 642 O O . ASP A 1 78 ? -12.697 -7.644 16.381 1.00 95.50 78 ASP A O 1
ATOM 646 N N . PRO A 1 79 ? -13.810 -5.818 17.102 1.00 95.69 79 PRO A N 1
ATOM 647 C CA . PRO A 1 79 ? -12.629 -4.963 17.235 1.00 95.69 79 PRO A CA 1
ATOM 648 C C . PRO A 1 79 ? -11.486 -5.577 18.050 1.00 95.69 79 PRO A C 1
ATOM 650 O O . PRO A 1 79 ? -10.312 -5.332 17.767 1.00 95.69 79 PRO A O 1
ATOM 653 N N . ARG A 1 80 ? -11.807 -6.383 19.069 1.00 95.81 80 ARG A N 1
ATOM 654 C CA . ARG A 1 80 ? -10.811 -6.988 19.968 1.00 95.81 80 ARG A CA 1
ATOM 655 C C . ARG A 1 80 ? -9.927 -7.987 19.234 1.00 95.81 80 ARG A C 1
ATOM 657 O O . ARG A 1 80 ? -8.715 -7.999 19.436 1.00 95.81 80 ARG A O 1
ATOM 664 N N . VAL A 1 81 ? -10.520 -8.777 18.339 1.00 94.81 81 VAL A N 1
ATOM 665 C CA . VAL A 1 81 ? -9.801 -9.757 17.513 1.00 94.81 81 VAL A CA 1
ATOM 666 C C . VAL A 1 81 ? -8.765 -9.051 16.642 1.00 94.81 81 VAL A C 1
ATOM 668 O O . VAL A 1 81 ? -7.622 -9.501 16.566 1.00 94.81 81 VAL A O 1
ATOM 671 N N . LEU A 1 82 ? -9.124 -7.905 16.057 1.00 95.06 82 LEU A N 1
ATOM 672 C CA . LEU A 1 82 ? -8.203 -7.105 15.251 1.00 95.06 82 LEU A CA 1
ATOM 673 C C . LEU A 1 82 ? -7.014 -6.590 16.078 1.00 95.06 82 LEU A C 1
ATOM 675 O O . LEU A 1 82 ? -5.874 -6.664 15.621 1.00 95.06 82 LEU A O 1
ATOM 679 N N . VAL A 1 83 ? -7.257 -6.133 17.312 1.00 95.38 83 VAL A N 1
ATOM 680 C CA . VAL A 1 83 ? -6.195 -5.679 18.226 1.00 95.38 83 VAL A CA 1
ATOM 681 C C . VAL A 1 83 ? -5.253 -6.826 18.589 1.00 95.38 83 VAL A C 1
ATOM 683 O O . VAL A 1 83 ? -4.035 -6.650 18.504 1.00 95.38 83 VAL A O 1
ATOM 686 N N . TYR A 1 84 ? -5.779 -7.996 18.963 1.00 94.75 84 TYR A N 1
ATOM 687 C CA . TYR A 1 84 ? -4.951 -9.146 19.339 1.00 94.75 84 TYR A CA 1
ATOM 688 C C . TYR A 1 84 ? -4.130 -9.674 18.162 1.00 94.75 84 TYR A C 1
ATOM 690 O O . TYR A 1 84 ? -2.919 -9.854 18.300 1.00 94.75 84 TYR A O 1
ATOM 698 N N . LEU A 1 85 ? -4.753 -9.858 16.994 1.00 93.56 85 LEU A N 1
ATOM 699 C CA . LEU A 1 85 ? -4.062 -10.319 15.789 1.00 93.56 85 LEU A CA 1
ATOM 700 C C . LEU A 1 85 ? -3.002 -9.314 15.325 1.00 93.56 85 LEU A C 1
ATOM 702 O O . LEU A 1 85 ? -1.865 -9.702 15.064 1.00 93.56 85 LEU A O 1
ATOM 706 N N . GLY A 1 86 ? -3.340 -8.023 15.269 1.00 91.44 86 GLY A N 1
ATOM 707 C CA . GLY A 1 86 ? -2.412 -6.978 14.837 1.00 91.44 86 GLY A CA 1
ATOM 708 C C . GLY A 1 86 ? -1.220 -6.822 15.782 1.00 91.44 86 GLY A C 1
ATOM 709 O O . GLY A 1 86 ? -0.068 -6.743 15.343 1.00 91.44 86 GLY A O 1
ATOM 710 N N . SER A 1 87 ? -1.475 -6.826 17.093 1.00 91.25 87 SER A N 1
ATOM 711 C CA . SER A 1 87 ? -0.421 -6.757 18.114 1.00 91.25 87 SER A CA 1
ATOM 712 C C . SER A 1 87 ? 0.464 -8.003 18.078 1.00 91.25 87 SER A C 1
ATOM 714 O O . SER A 1 87 ? 1.686 -7.876 18.056 1.00 91.25 87 SER A O 1
ATOM 716 N N . GLY A 1 88 ? -0.130 -9.196 17.973 1.00 91.94 88 GLY A N 1
ATOM 717 C CA . GLY A 1 88 ? 0.603 -10.454 17.829 1.00 91.94 88 GLY A CA 1
ATOM 718 C C . GLY A 1 88 ? 1.505 -10.470 16.594 1.00 91.94 88 GLY A C 1
ATOM 719 O O . GLY A 1 88 ? 2.686 -10.794 16.702 1.00 91.94 88 GLY A O 1
ATOM 720 N N . LEU A 1 89 ? 0.998 -10.032 15.437 1.00 89.88 89 LEU A N 1
ATOM 721 C CA . LEU A 1 89 ? 1.786 -9.950 14.205 1.00 89.88 89 LEU A CA 1
ATOM 722 C C . LEU A 1 89 ? 2.927 -8.927 14.311 1.00 89.88 89 LEU A C 1
ATOM 724 O O . LEU A 1 89 ? 4.022 -9.173 13.811 1.00 89.88 89 LEU A O 1
ATOM 728 N N . SER A 1 90 ? 2.696 -7.806 14.996 1.00 88.38 90 SER A N 1
ATOM 729 C CA . SER A 1 90 ? 3.722 -6.782 15.233 1.00 88.38 90 SER A CA 1
ATOM 730 C C . SER A 1 90 ? 4.838 -7.303 16.146 1.00 88.38 90 SER A C 1
ATOM 732 O O . SER A 1 90 ? 6.015 -7.086 15.860 1.00 88.38 90 SER A O 1
ATOM 734 N N . ILE A 1 91 ? 4.483 -8.045 17.202 1.00 88.19 91 ILE A N 1
ATOM 735 C CA . ILE A 1 91 ? 5.440 -8.694 18.112 1.00 88.19 91 ILE A CA 1
ATOM 736 C C . ILE A 1 91 ? 6.239 -9.767 17.369 1.00 88.19 91 ILE A C 1
ATOM 738 O O . ILE A 1 91 ? 7.462 -9.793 17.479 1.00 88.19 91 ILE A O 1
ATOM 742 N N . LEU A 1 92 ? 5.580 -10.615 16.572 1.00 87.38 92 LEU A N 1
ATOM 743 C CA . LEU A 1 92 ? 6.254 -11.625 15.751 1.00 87.38 92 LEU A CA 1
ATOM 744 C C . LEU A 1 92 ? 7.204 -10.983 14.737 1.00 87.38 92 LEU A C 1
ATOM 746 O O . LEU A 1 92 ? 8.347 -11.414 14.611 1.00 87.38 92 LEU A O 1
ATOM 750 N N . GLY A 1 93 ? 6.762 -9.925 14.052 1.00 83.62 93 GLY A N 1
ATOM 751 C CA . GLY A 1 93 ? 7.592 -9.175 13.113 1.00 83.62 93 GLY A CA 1
ATOM 752 C C . GLY A 1 93 ? 8.825 -8.567 13.784 1.00 83.62 93 GLY A C 1
ATOM 753 O O . GLY A 1 93 ? 9.927 -8.667 13.244 1.00 83.62 93 GLY A O 1
ATOM 754 N N . PHE A 1 94 ? 8.663 -8.001 14.983 1.00 83.81 94 PHE A N 1
ATOM 755 C CA . PHE A 1 94 ? 9.778 -7.504 15.788 1.00 83.81 94 PHE A CA 1
ATOM 756 C C . PHE A 1 94 ? 10.711 -8.635 16.249 1.00 83.81 94 PHE A C 1
ATOM 758 O O . PHE A 1 94 ? 11.928 -8.502 16.162 1.00 83.81 94 PHE A O 1
ATOM 765 N N . GLY A 1 95 ? 10.160 -9.770 16.684 1.00 82.38 95 GLY A N 1
ATOM 766 C CA . GLY A 1 95 ? 10.938 -10.944 17.081 1.00 82.38 95 GLY A CA 1
ATOM 767 C C . GLY A 1 95 ? 11.807 -11.468 15.938 1.00 82.38 95 GLY A C 1
ATOM 768 O O . GLY A 1 95 ? 13.014 -11.607 16.103 1.00 82.38 95 GLY A O 1
ATOM 769 N N . ILE A 1 96 ? 11.224 -11.664 14.750 1.00 79.81 96 ILE A N 1
ATOM 770 C CA . ILE A 1 96 ? 11.957 -12.077 13.540 1.00 79.81 96 ILE A CA 1
ATOM 771 C C . ILE A 1 96 ? 13.076 -11.081 13.205 1.00 79.81 96 ILE A C 1
ATOM 773 O O . ILE A 1 96 ? 14.162 -11.488 12.797 1.00 79.81 96 ILE A O 1
ATOM 777 N N . TYR A 1 97 ? 12.825 -9.785 13.389 1.00 76.94 97 TYR A N 1
ATOM 778 C CA . TYR A 1 97 ? 13.804 -8.732 13.132 1.00 76.94 97 TYR A CA 1
ATOM 779 C C . TYR A 1 97 ? 14.993 -8.766 14.107 1.00 76.94 97 TYR A C 1
ATOM 781 O O . TYR A 1 97 ? 16.139 -8.574 13.697 1.00 76.94 97 TYR A O 1
ATOM 789 N N . GLU A 1 98 ? 14.740 -9.029 15.388 1.00 78.44 98 GLU A N 1
ATOM 790 C CA . GLU A 1 98 ? 15.746 -8.861 16.437 1.00 78.44 98 GLU A CA 1
ATOM 791 C C . GLU A 1 98 ? 16.568 -10.134 16.716 1.00 78.44 98 GLU A C 1
ATOM 793 O O . GLU A 1 98 ? 17.662 -10.031 17.267 1.00 78.44 98 GLU A O 1
ATOM 798 N N . ILE A 1 99 ? 16.131 -11.310 16.235 1.00 70.50 99 ILE A N 1
ATOM 799 C CA . ILE A 1 99 ? 16.853 -12.600 16.363 1.00 70.50 99 ILE A CA 1
ATOM 800 C C . ILE A 1 99 ? 18.290 -12.545 15.808 1.00 70.50 99 ILE A C 1
ATOM 802 O O . ILE A 1 99 ? 19.140 -13.336 16.206 1.00 70.50 99 ILE A O 1
ATOM 806 N N . SER A 1 100 ? 18.598 -11.608 14.909 1.00 64.81 100 SER A N 1
ATOM 807 C CA . SER A 1 100 ? 19.939 -11.453 14.322 1.00 64.81 100 SER A CA 1
ATOM 808 C C . SER A 1 100 ? 20.785 -10.326 14.934 1.00 64.81 100 SER A C 1
ATOM 810 O O . SER A 1 100 ? 21.880 -10.063 14.439 1.00 64.81 100 SER A O 1
ATOM 812 N N . SER A 1 101 ? 20.305 -9.628 15.971 1.00 72.19 101 SER A N 1
ATOM 813 C CA . SER A 1 101 ? 20.960 -8.422 16.497 1.00 72.19 101 SER A CA 1
ATOM 814 C C . SER A 1 101 ? 21.574 -8.629 17.894 1.00 72.19 101 SER A C 1
ATOM 816 O O . SER A 1 101 ? 20.874 -9.032 18.819 1.00 72.19 101 SER A O 1
ATOM 818 N N . PRO A 1 102 ? 22.854 -8.263 18.115 1.00 71.56 102 PRO A N 1
ATOM 819 C CA . PRO A 1 102 ? 23.528 -8.433 19.410 1.00 71.56 102 PRO A CA 1
ATOM 820 C C . PRO A 1 102 ? 23.057 -7.457 20.509 1.00 71.56 102 PRO A C 1
ATOM 822 O O . PRO A 1 102 ? 23.465 -7.584 21.658 1.00 71.56 102 PRO A O 1
ATOM 825 N N . GLN A 1 103 ? 22.205 -6.475 20.184 1.00 80.06 103 GLN A N 1
ATOM 826 C CA . GLN A 1 103 ? 21.733 -5.416 21.096 1.00 80.06 103 GLN A CA 1
ATOM 827 C C . GLN A 1 103 ? 20.226 -5.512 21.404 1.00 80.06 103 GLN A C 1
ATOM 829 O O . GLN A 1 103 ? 19.562 -4.490 21.609 1.00 80.06 103 GLN A O 1
ATOM 834 N N . TRP A 1 104 ? 19.685 -6.732 21.442 1.00 76.88 104 TRP A N 1
ATOM 835 C CA . TRP A 1 104 ? 18.246 -6.984 21.572 1.00 76.88 104 TRP A CA 1
ATOM 836 C C . TRP A 1 104 ? 17.606 -6.240 22.757 1.00 76.88 104 TRP A C 1
ATOM 838 O O . TRP A 1 104 ? 16.606 -5.547 22.578 1.00 76.88 104 TRP A O 1
ATOM 848 N N . GLY A 1 105 ? 18.201 -6.289 23.954 1.00 78.12 105 GLY A N 1
ATOM 849 C CA . GLY A 1 105 ? 17.597 -5.710 25.164 1.00 78.12 105 GLY A CA 1
ATOM 850 C C . GLY A 1 105 ? 17.271 -4.212 25.059 1.00 78.12 105 GLY A C 1
ATOM 851 O O . GLY A 1 105 ? 16.141 -3.802 25.329 1.00 78.12 105 GLY A O 1
ATOM 852 N N . HIS A 1 106 ? 18.224 -3.389 24.608 1.00 82.75 106 HIS A N 1
ATOM 853 C CA . HIS A 1 106 ? 18.019 -1.939 24.484 1.00 82.75 106 HIS A CA 1
ATOM 854 C C . HIS A 1 106 ? 16.973 -1.597 23.410 1.00 82.75 106 HIS A C 1
ATOM 856 O O . HIS A 1 106 ? 16.110 -0.742 23.612 1.00 82.75 106 HIS A O 1
ATOM 862 N N . ARG A 1 107 ? 17.017 -2.285 22.264 1.00 82.00 107 ARG A N 1
ATOM 863 C CA . ARG A 1 107 ? 16.074 -2.061 21.158 1.00 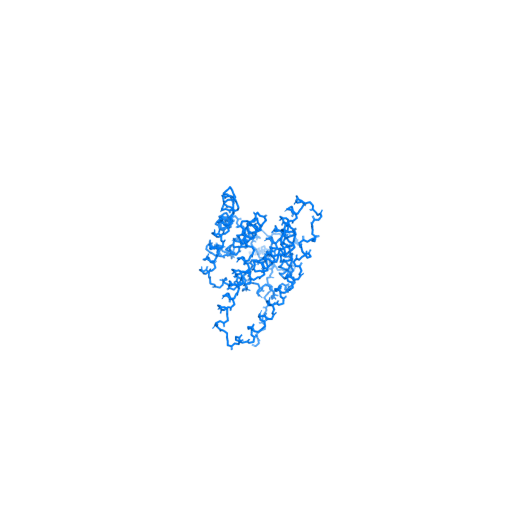82.00 107 ARG A CA 1
ATOM 864 C C . ARG A 1 107 ? 14.664 -2.518 21.498 1.00 82.00 107 ARG A C 1
ATOM 866 O O . ARG A 1 107 ? 13.714 -1.828 21.140 1.00 82.00 107 ARG A O 1
ATOM 873 N N . LEU A 1 108 ? 14.526 -3.619 22.238 1.00 82.56 108 LEU A N 1
ATOM 874 C CA . LEU A 1 108 ? 13.243 -4.069 22.770 1.00 82.56 108 LEU A CA 1
ATOM 875 C C . LEU A 1 108 ? 12.660 -3.028 23.726 1.00 82.56 108 LEU A C 1
ATOM 877 O O . LEU A 1 108 ? 11.504 -2.654 23.564 1.00 82.56 108 LEU A O 1
ATOM 881 N N . ALA A 1 109 ? 13.449 -2.510 24.671 1.00 83.12 109 ALA A N 1
ATOM 882 C CA . ALA A 1 109 ? 12.982 -1.471 25.588 1.00 83.12 109 ALA A CA 1
ATOM 883 C C . ALA A 1 109 ? 12.522 -0.209 24.836 1.00 83.12 109 ALA A C 1
ATOM 885 O O . ALA A 1 109 ? 11.467 0.349 25.139 1.00 83.12 109 ALA A O 1
ATOM 886 N N . GLN A 1 110 ? 13.267 0.210 23.809 1.00 86.19 110 GLN A N 1
ATOM 887 C CA . GLN A 1 110 ? 12.901 1.350 22.970 1.00 86.19 110 GLN A CA 1
ATOM 888 C C . GLN A 1 110 ? 11.628 1.095 22.146 1.00 86.19 110 GLN A C 1
ATOM 890 O O . GLN A 1 110 ? 10.766 1.972 22.082 1.00 86.19 110 GLN A O 1
ATOM 895 N N . ALA A 1 111 ? 11.491 -0.090 21.544 1.00 84.31 111 ALA A N 1
ATOM 896 C CA . ALA A 1 111 ? 10.327 -0.477 20.750 1.00 84.31 111 ALA A CA 1
ATOM 897 C C . ALA A 1 111 ? 9.069 -0.660 21.610 1.00 84.31 111 ALA A C 1
ATOM 899 O O . ALA A 1 111 ? 7.989 -0.219 21.227 1.00 84.31 111 ALA A O 1
ATOM 900 N N . LEU A 1 112 ? 9.200 -1.251 22.800 1.00 85.75 112 LEU A N 1
ATOM 901 C CA . LEU A 1 112 ? 8.108 -1.350 23.765 1.00 85.75 112 LEU A CA 1
ATOM 902 C C . LEU A 1 112 ? 7.693 0.033 24.252 1.00 85.75 112 LEU A C 1
ATOM 904 O O . LEU A 1 112 ? 6.504 0.337 24.253 1.00 85.75 112 LEU A O 1
ATOM 908 N N . LYS A 1 113 ? 8.652 0.903 24.594 1.00 89.44 113 LYS A N 1
ATOM 909 C CA . LYS A 1 113 ? 8.362 2.285 24.992 1.00 89.44 113 LYS A CA 1
ATOM 910 C C . LYS A 1 113 ? 7.566 3.014 23.909 1.00 89.44 113 LYS A C 1
ATOM 912 O O . LYS A 1 113 ? 6.523 3.582 24.213 1.00 89.44 113 LYS A O 1
ATOM 917 N N . SER A 1 114 ? 8.021 2.994 22.656 1.00 89.31 114 SER A N 1
ATOM 918 C CA . SER A 1 114 ? 7.312 3.674 21.565 1.00 89.31 114 SER A CA 1
ATOM 919 C C . SER A 1 114 ? 5.956 3.032 21.260 1.00 89.31 114 SER A C 1
ATOM 921 O O . SER A 1 114 ? 4.976 3.752 21.086 1.00 89.31 114 SER A O 1
ATOM 923 N N . SER A 1 115 ? 5.864 1.699 21.264 1.00 89.81 115 SER A N 1
ATOM 924 C CA . SER A 1 115 ? 4.610 0.981 21.019 1.00 89.81 115 SER A CA 1
ATOM 925 C C . SER A 1 115 ? 3.572 1.247 22.109 1.00 89.81 115 SER A C 1
ATOM 927 O O . SER A 1 115 ? 2.407 1.458 21.786 1.00 89.81 115 SER A O 1
ATOM 929 N N . ILE A 1 116 ? 3.975 1.272 23.384 1.00 91.81 116 ILE A N 1
ATOM 930 C CA . ILE A 1 116 ? 3.088 1.599 24.509 1.00 91.81 116 ILE A CA 1
ATOM 931 C C . ILE A 1 116 ? 2.610 3.047 24.394 1.00 91.81 116 ILE A C 1
ATOM 933 O O . ILE A 1 116 ? 1.422 3.304 24.560 1.00 91.81 116 ILE A O 1
ATOM 937 N N . LEU A 1 117 ? 3.499 3.988 24.055 1.00 92.81 117 LEU A N 1
ATOM 938 C CA . LEU A 1 117 ? 3.119 5.390 23.858 1.00 92.81 117 LEU A CA 1
ATOM 939 C C . LEU A 1 117 ? 2.086 5.550 22.737 1.00 92.81 117 LEU A C 1
ATOM 941 O O . LEU A 1 117 ? 1.072 6.209 22.943 1.00 92.81 117 LEU A O 1
ATOM 945 N N . VAL A 1 118 ? 2.305 4.919 21.578 1.00 92.00 118 VAL A N 1
ATOM 946 C CA . VAL A 1 118 ? 1.346 4.955 20.460 1.00 92.00 118 VAL A CA 1
ATOM 947 C C . VAL A 1 118 ? 0.025 4.294 20.852 1.00 92.00 118 VAL A C 1
ATOM 949 O O . VAL A 1 118 ? -1.034 4.853 20.582 1.00 92.00 118 VAL A O 1
ATOM 952 N N . PHE A 1 119 ? 0.066 3.141 21.524 1.00 93.50 119 PHE A N 1
ATOM 953 C CA . PHE A 1 119 ? -1.129 2.432 21.982 1.00 93.50 119 PHE A CA 1
ATOM 954 C C . PHE A 1 119 ? -1.962 3.295 22.938 1.00 93.50 119 PHE A C 1
ATOM 956 O O . PHE A 1 119 ? -3.157 3.474 22.721 1.00 93.50 119 PHE A O 1
ATOM 963 N N . LEU A 1 120 ? -1.332 3.874 23.964 1.00 94.12 120 LEU A N 1
ATOM 964 C CA . LEU A 1 120 ? -2.013 4.722 24.943 1.00 94.12 120 LEU A CA 1
ATOM 965 C C . LEU A 1 120 ? -2.534 6.018 24.318 1.00 94.12 120 LEU A C 1
ATOM 967 O O . LEU A 1 120 ? -3.643 6.434 24.643 1.00 94.12 120 LEU A O 1
ATOM 971 N N . ALA A 1 121 ? -1.777 6.632 23.405 1.00 94.50 121 ALA A N 1
ATOM 972 C CA . ALA A 1 121 ? -2.224 7.817 22.679 1.00 94.50 121 ALA A CA 1
ATOM 973 C C . ALA A 1 121 ? -3.452 7.510 21.810 1.00 94.50 121 ALA A C 1
ATOM 975 O O . ALA A 1 121 ? -4.448 8.219 21.874 1.00 94.50 121 ALA A O 1
ATOM 976 N N . LEU A 1 122 ? -3.432 6.427 21.031 1.00 93.94 122 LEU A N 1
ATOM 977 C CA . LEU A 1 122 ? -4.590 6.044 20.223 1.00 93.94 122 LEU A CA 1
ATOM 978 C C . LEU A 1 122 ? -5.801 5.688 21.090 1.00 93.94 122 LEU A C 1
ATOM 980 O O . LEU A 1 122 ? -6.923 6.035 20.729 1.00 93.94 122 LEU A O 1
ATOM 984 N N . ALA A 1 123 ? -5.589 5.020 22.227 1.00 93.25 123 ALA A N 1
ATOM 985 C CA . ALA A 1 123 ? -6.664 4.657 23.146 1.00 93.25 123 ALA A CA 1
ATOM 986 C C . ALA A 1 123 ? -7.316 5.895 23.778 1.00 93.25 123 ALA A C 1
ATOM 988 O O . ALA A 1 123 ? -8.541 5.963 23.860 1.00 93.25 123 ALA A O 1
ATOM 989 N N . SER A 1 124 ? -6.521 6.891 24.180 1.00 94.62 124 SER A N 1
ATOM 990 C CA . SER A 1 124 ? -7.038 8.129 24.771 1.00 94.62 124 SER A CA 1
ATOM 991 C C . SER A 1 124 ? -7.678 9.061 23.741 1.00 94.62 124 SER A C 1
ATOM 993 O O 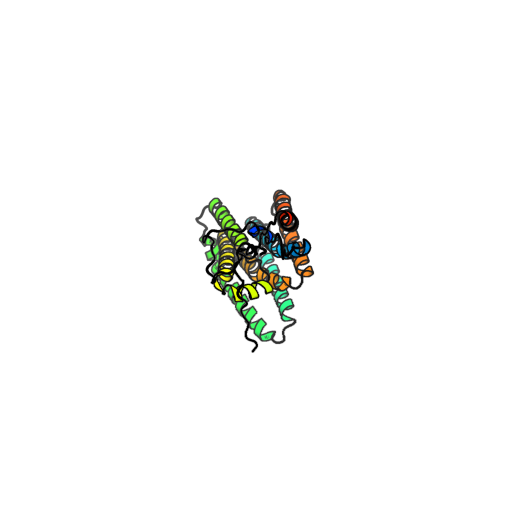. SER A 1 124 ? -8.671 9.716 24.053 1.00 94.62 124 SER A O 1
ATOM 995 N N . LEU A 1 125 ? -7.166 9.100 22.506 1.00 94.38 125 LEU A N 1
ATOM 996 C CA . LEU A 1 125 ? -7.750 9.895 21.424 1.00 94.38 125 LEU A CA 1
ATOM 997 C C . LEU A 1 125 ? -8.981 9.237 20.782 1.00 94.38 125 LEU A C 1
ATOM 999 O O . LEU A 1 125 ? -9.736 9.936 20.109 1.00 94.38 125 LEU A O 1
ATOM 1003 N N . ALA A 1 126 ? -9.219 7.934 20.965 1.00 94.38 126 ALA A N 1
ATOM 1004 C CA . ALA A 1 126 ? -10.301 7.220 20.281 1.00 94.38 126 ALA A CA 1
ATOM 1005 C C . ALA A 1 126 ? -11.694 7.872 20.432 1.00 94.38 126 ALA A C 1
ATOM 1007 O O . ALA A 1 126 ? -12.355 8.048 19.404 1.00 94.38 126 ALA A O 1
ATOM 1008 N N . PRO A 1 127 ? -12.136 8.324 21.626 1.00 93.75 127 PRO A N 1
ATOM 1009 C CA . PRO A 1 127 ? -13.421 9.014 21.763 1.00 93.75 127 PRO A CA 1
ATOM 1010 C C . PRO A 1 127 ? -13.476 10.325 20.969 1.00 93.75 127 PRO A C 1
ATOM 1012 O O . PRO A 1 127 ? -14.484 10.632 20.335 1.00 93.75 127 PRO A O 1
ATOM 1015 N N . VAL A 1 128 ? -12.369 11.076 20.945 1.00 94.50 128 VAL A N 1
ATOM 1016 C CA . VAL A 1 128 ? -12.259 12.334 20.193 1.00 94.50 128 VAL A CA 1
ATOM 1017 C C . VAL A 1 128 ? -12.348 12.061 18.693 1.00 94.50 128 VAL A C 1
ATOM 1019 O O . VAL A 1 128 ? -13.144 12.695 18.001 1.00 94.50 128 VAL A O 1
ATOM 1022 N N . LEU A 1 129 ? -11.590 11.076 18.198 1.00 93.00 129 LEU A N 1
ATOM 1023 C CA . LEU A 1 129 ? -11.594 10.667 16.790 1.00 93.00 129 LEU A CA 1
ATOM 1024 C C . LEU A 1 129 ? -12.972 10.166 16.343 1.00 93.00 129 LEU A C 1
ATOM 1026 O O . LEU A 1 129 ? -13.390 10.468 15.225 1.00 93.00 129 LEU A O 1
ATOM 1030 N N . ARG A 1 130 ? -13.702 9.469 17.227 1.00 94.06 130 ARG A N 1
ATOM 1031 C CA . ARG A 1 130 ? -15.088 9.050 16.979 1.00 94.06 130 ARG A CA 1
ATOM 1032 C C . ARG A 1 130 ? -15.988 10.251 16.691 1.00 94.06 130 ARG A C 1
ATOM 1034 O O . ARG A 1 130 ? -16.781 10.223 15.759 1.00 94.06 130 ARG A O 1
ATOM 1041 N N . THR A 1 131 ? -15.847 11.324 17.464 1.00 93.25 131 THR A N 1
ATOM 1042 C CA . THR A 1 131 ? -16.710 12.510 17.342 1.00 93.25 131 THR A CA 1
ATOM 1043 C C . THR A 1 131 ? -16.239 13.546 16.319 1.00 93.25 131 THR A C 1
ATOM 1045 O O . THR A 1 131 ? -17.036 14.385 15.906 1.00 93.25 131 THR A O 1
ATOM 1048 N N . LEU A 1 132 ? -14.978 13.488 15.876 1.00 88.88 132 LEU A N 1
ATOM 1049 C CA . LEU A 1 132 ? -14.304 14.572 15.147 1.00 88.88 132 LEU A CA 1
ATOM 1050 C C . LEU A 1 132 ? -15.055 15.043 13.897 1.00 88.88 132 LEU A C 1
ATOM 1052 O O . LEU A 1 132 ? -15.189 16.238 13.658 1.00 88.88 132 LEU A O 1
ATOM 1056 N N . THR A 1 133 ? -15.528 14.097 13.088 1.00 90.19 133 THR A N 1
ATOM 1057 C CA . THR A 1 133 ? -16.256 14.390 11.846 1.00 90.19 133 THR A CA 1
ATOM 1058 C C . THR A 1 133 ? -17.686 13.869 11.896 1.00 90.19 133 THR A C 1
ATOM 1060 O O . THR A 1 133 ? -18.307 13.707 10.853 1.00 90.19 133 THR A O 1
ATOM 1063 N N . ALA A 1 134 ? -18.237 13.643 13.101 1.00 85.19 134 ALA A N 1
ATOM 1064 C CA . ALA A 1 134 ? -19.588 13.112 13.324 1.00 85.19 134 ALA A CA 1
ATOM 1065 C C . ALA A 1 134 ? -20.678 13.934 12.606 1.00 85.19 134 ALA A C 1
ATOM 1067 O O . ALA A 1 134 ? -21.571 13.362 11.982 1.00 85.19 134 ALA A O 1
ATOM 1068 N N . ALA A 1 135 ? -20.554 15.265 12.624 1.00 89.69 135 ALA A N 1
ATOM 1069 C CA . ALA A 1 135 ? -21.508 16.197 12.019 1.00 89.69 135 ALA A CA 1
ATOM 1070 C C . ALA A 1 135 ? -21.436 16.282 10.480 1.00 89.69 135 ALA A C 1
ATOM 1072 O O . ALA A 1 135 ? -22.319 16.866 9.855 1.00 89.69 135 ALA A O 1
ATOM 1073 N N . THR A 1 136 ? -20.394 15.729 9.853 1.00 92.25 136 THR A N 1
ATOM 1074 C CA . THR A 1 136 ? -20.252 15.719 8.392 1.00 92.25 136 THR A CA 1
ATOM 1075 C C . THR A 1 136 ? -21.091 14.595 7.778 1.00 92.25 136 THR A C 1
ATOM 1077 O O . THR A 1 136 ? -21.195 13.506 8.348 1.00 92.25 136 THR A O 1
ATOM 1080 N N . SER A 1 137 ? -21.689 14.852 6.609 1.00 93.75 137 SER A N 1
ATOM 1081 C CA . SER A 1 137 ? -22.497 13.862 5.891 1.00 93.75 137 SER A CA 1
ATOM 1082 C C . SER A 1 137 ? -21.670 12.665 5.411 1.00 93.75 137 SER A C 1
ATOM 1084 O O . SER A 1 137 ? -20.507 12.807 5.024 1.00 93.75 137 SER A O 1
ATOM 1086 N N . ASP A 1 138 ? -22.295 11.484 5.399 1.00 91.94 138 ASP A N 1
ATOM 1087 C CA . ASP A 1 138 ? -21.650 10.224 5.010 1.00 91.94 138 ASP A CA 1
ATOM 1088 C C . ASP A 1 138 ? -21.097 10.271 3.575 1.00 91.94 138 ASP A C 1
ATOM 1090 O O . ASP A 1 138 ? -19.960 9.857 3.353 1.00 91.94 138 ASP A O 1
ATOM 1094 N N . ASP A 1 139 ? -21.845 10.827 2.618 1.00 93.88 139 ASP A N 1
ATOM 1095 C CA . ASP A 1 139 ? -21.415 10.919 1.213 1.00 93.88 139 ASP A CA 1
ATOM 1096 C C . ASP A 1 139 ? -20.117 11.723 1.058 1.00 93.88 139 ASP A C 1
ATOM 1098 O O . ASP A 1 139 ? -19.196 11.316 0.343 1.00 93.88 139 ASP A O 1
ATOM 1102 N N . SER A 1 140 ? -20.003 12.830 1.798 1.00 94.94 140 SER A N 1
ATOM 1103 C CA . SER A 1 140 ? -18.797 13.660 1.800 1.00 94.94 140 SER A CA 1
ATOM 1104 C C . SER A 1 140 ? -17.612 12.905 2.395 1.00 94.94 140 SER A C 1
ATOM 1106 O O . SER A 1 140 ? -16.514 12.966 1.853 1.00 94.94 140 SER A O 1
ATOM 1108 N N . ILE A 1 141 ? -17.826 12.158 3.483 1.00 94.56 141 ILE A N 1
ATOM 1109 C CA . ILE A 1 141 ? -16.791 11.358 4.155 1.00 94.56 141 ILE A CA 1
ATOM 1110 C C . ILE A 1 141 ? -16.247 10.274 3.223 1.00 94.56 141 ILE A C 1
ATOM 1112 O O . ILE A 1 141 ? -15.030 10.114 3.125 1.00 94.56 141 ILE A O 1
ATOM 1116 N N . TRP A 1 142 ? -17.118 9.561 2.503 1.00 94.38 142 TRP A N 1
ATOM 1117 C CA . TRP A 1 142 ? -16.694 8.552 1.530 1.00 94.38 142 TRP A CA 1
ATOM 1118 C C . TRP A 1 142 ? -15.903 9.162 0.371 1.00 94.38 142 TRP A C 1
ATOM 1120 O O . TRP A 1 142 ? -14.858 8.621 0.003 1.00 94.38 142 TRP A O 1
ATOM 1130 N N . ALA A 1 143 ? -16.346 10.303 -0.164 1.00 96.12 143 ALA A N 1
ATOM 1131 C CA . ALA A 1 143 ? -15.626 11.009 -1.222 1.00 96.12 143 ALA A CA 1
ATOM 1132 C C . ALA A 1 143 ? -14.242 11.496 -0.753 1.00 96.12 143 ALA A C 1
ATOM 1134 O O . ALA A 1 143 ? -13.241 11.300 -1.447 1.00 96.12 143 ALA A O 1
ATOM 1135 N N . LEU A 1 144 ? -14.164 12.071 0.451 1.00 96.12 144 LEU A N 1
ATOM 1136 C CA . LEU A 1 144 ? -12.920 12.572 1.040 1.00 96.12 144 LEU A CA 1
ATOM 1137 C C . LEU A 1 144 ? -11.944 11.420 1.326 1.00 96.12 144 LEU A C 1
ATOM 1139 O O . LEU A 1 144 ? -10.770 11.498 0.965 1.00 96.12 144 LEU A O 1
ATOM 1143 N N . ALA A 1 145 ? -12.430 10.314 1.899 1.00 96.94 145 ALA A N 1
ATOM 1144 C CA . ALA A 1 145 ? -11.626 9.119 2.138 1.00 96.94 145 ALA A CA 1
ATOM 1145 C C . ALA A 1 145 ? -11.100 8.513 0.827 1.00 96.94 145 ALA A C 1
ATOM 1147 O O . ALA A 1 145 ? -9.920 8.172 0.746 1.00 96.94 145 ALA A O 1
ATOM 1148 N N . ALA A 1 146 ? -11.935 8.426 -0.215 1.00 96.44 146 ALA A N 1
ATOM 1149 C CA . ALA A 1 146 ? -11.511 7.958 -1.532 1.00 96.44 146 ALA A CA 1
ATOM 1150 C C . ALA A 1 146 ? -10.409 8.854 -2.120 1.00 96.44 146 ALA A C 1
ATOM 1152 O O . ALA A 1 146 ? -9.369 8.347 -2.543 1.00 96.44 146 ALA A O 1
ATOM 1153 N N . GLY A 1 147 ? -10.585 10.179 -2.076 1.00 97.56 147 GLY A N 1
ATOM 1154 C CA . GLY A 1 147 ? -9.576 11.141 -2.527 1.00 97.56 147 GLY A CA 1
ATOM 1155 C C . GLY A 1 147 ? -8.252 11.016 -1.767 1.00 97.56 147 GLY A C 1
ATOM 1156 O O . GLY A 1 147 ? -7.185 10.984 -2.381 1.00 97.56 147 GLY A O 1
ATOM 1157 N N . LEU A 1 148 ? -8.305 10.861 -0.442 1.00 97.56 148 LEU A N 1
ATOM 1158 C CA . LEU A 1 148 ? -7.117 10.680 0.393 1.00 97.56 148 LEU A CA 1
ATOM 1159 C C . LEU A 1 148 ? -6.418 9.336 0.150 1.00 97.56 148 LEU A C 1
ATOM 1161 O O . LEU A 1 148 ? -5.190 9.295 0.133 1.00 97.56 148 LEU A O 1
ATOM 1165 N N . PHE A 1 149 ? -7.151 8.245 -0.095 1.00 97.56 149 PHE A N 1
ATOM 1166 C CA . PHE A 1 149 ? -6.535 6.962 -0.457 1.00 97.56 149 PHE A CA 1
ATOM 1167 C C . PHE A 1 149 ? -5.941 6.960 -1.867 1.00 97.56 149 PHE A C 1
ATOM 1169 O O . PHE A 1 149 ? -4.894 6.341 -2.083 1.00 97.56 149 PHE A O 1
ATOM 1176 N N . ILE A 1 150 ? -6.547 7.679 -2.815 1.00 96.69 150 ILE A N 1
ATOM 1177 C CA . ILE A 1 150 ? -5.944 7.922 -4.133 1.00 96.69 150 ILE A CA 1
ATOM 1178 C C . ILE A 1 150 ? -4.641 8.705 -3.957 1.00 96.69 150 ILE A C 1
ATOM 1180 O O . ILE A 1 150 ? -3.600 8.274 -4.453 1.00 96.69 150 ILE A O 1
ATOM 1184 N N . LEU A 1 151 ? -4.666 9.797 -3.187 1.00 96.31 151 LEU A N 1
ATOM 1185 C CA . LEU A 1 151 ? -3.482 10.604 -2.897 1.00 96.31 151 LEU A CA 1
ATOM 1186 C C . LEU A 1 151 ? -2.383 9.775 -2.220 1.00 96.31 151 LEU A C 1
ATOM 1188 O O . LEU A 1 151 ? -1.225 9.826 -2.631 1.00 96.31 151 LEU A O 1
ATOM 1192 N N . HIS A 1 152 ? -2.753 8.954 -1.236 1.00 96.06 152 HIS A N 1
ATOM 1193 C CA . HIS A 1 152 ? -1.852 8.018 -0.570 1.00 96.06 152 HIS A CA 1
ATOM 1194 C C . HIS A 1 152 ? -1.184 7.067 -1.570 1.00 96.06 152 HIS A C 1
ATOM 1196 O O . HIS A 1 152 ? 0.035 6.904 -1.540 1.00 96.06 152 HIS A O 1
ATOM 1202 N N . THR A 1 153 ? -1.967 6.482 -2.479 1.00 93.62 153 THR A N 1
ATOM 1203 C CA . THR A 1 153 ? -1.493 5.516 -3.480 1.00 93.62 153 THR A CA 1
ATOM 1204 C C . THR A 1 153 ? -0.555 6.160 -4.502 1.00 93.62 153 THR A C 1
ATOM 1206 O O . THR A 1 153 ? 0.458 5.559 -4.859 1.00 93.62 153 THR A O 1
ATOM 1209 N N . VAL A 1 154 ? -0.869 7.378 -4.958 1.00 93.25 154 VAL A N 1
ATOM 1210 C CA . VAL A 1 154 ? -0.089 8.109 -5.972 1.00 93.25 154 VAL A CA 1
ATOM 1211 C C . VAL A 1 154 ? 1.219 8.658 -5.400 1.00 93.25 154 VAL A C 1
ATOM 1213 O O . VAL A 1 154 ? 2.246 8.592 -6.069 1.00 93.25 154 VAL A O 1
ATOM 1216 N N . LEU A 1 155 ? 1.202 9.184 -4.170 1.00 92.75 155 LEU A N 1
ATOM 1217 C CA . LEU A 1 155 ? 2.381 9.791 -3.539 1.00 92.75 155 LEU A CA 1
ATOM 1218 C C . LEU A 1 155 ? 3.304 8.786 -2.837 1.00 92.75 155 LEU A C 1
A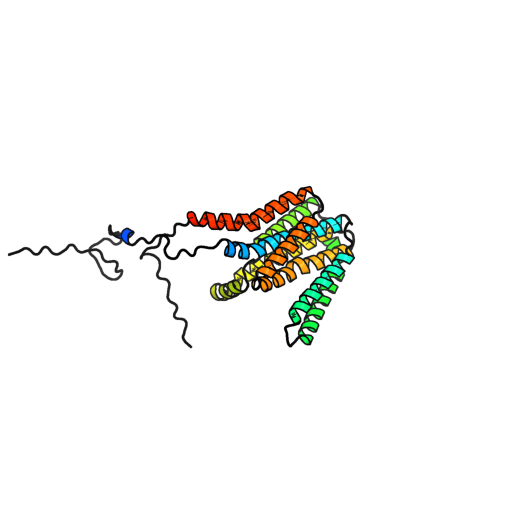TOM 1220 O O . LEU A 1 155 ? 4.373 9.169 -2.363 1.00 92.75 155 LEU A O 1
ATOM 1224 N N . ALA A 1 156 ? 2.898 7.522 -2.717 1.00 89.12 156 ALA A N 1
ATOM 1225 C CA . ALA A 1 156 ? 3.695 6.517 -2.030 1.00 89.12 156 ALA A CA 1
ATOM 1226 C C . ALA A 1 156 ? 5.023 6.240 -2.748 1.00 89.12 156 ALA A C 1
ATOM 1228 O O . ALA A 1 156 ? 5.077 6.051 -3.964 1.00 89.12 156 ALA A O 1
ATOM 1229 N N . ASP A 1 157 ? 6.103 6.147 -1.970 1.00 86.19 157 ASP A N 1
ATOM 1230 C CA . ASP A 1 157 ? 7.412 5.769 -2.490 1.00 86.19 157 ASP A CA 1
ATOM 1231 C C . ASP A 1 157 ? 7.539 4.238 -2.581 1.00 86.19 157 ASP A C 1
ATOM 1233 O O . ASP A 1 157 ? 7.669 3.526 -1.578 1.00 86.19 157 ASP A O 1
ATOM 1237 N N . TYR A 1 158 ? 7.497 3.725 -3.811 1.00 85.62 158 TYR A N 1
ATOM 1238 C CA . TYR A 1 158 ? 7.698 2.307 -4.132 1.00 85.62 158 TYR A CA 1
ATOM 1239 C C . TYR A 1 158 ? 9.163 1.968 -4.447 1.00 85.62 158 TYR A C 1
ATOM 1241 O O . TYR A 1 158 ? 9.484 0.813 -4.751 1.00 85.62 158 TYR A O 1
ATOM 1249 N N . THR A 1 159 ? 10.056 2.959 -4.388 1.00 82.06 159 THR A N 1
ATOM 1250 C CA . THR A 1 159 ? 11.463 2.814 -4.761 1.00 82.06 159 THR A CA 1
ATOM 1251 C C . THR A 1 159 ? 12.183 1.889 -3.783 1.00 82.06 159 THR A C 1
ATOM 1253 O O . THR A 1 159 ? 12.023 2.021 -2.567 1.00 82.06 159 THR A O 1
ATOM 1256 N N . PRO A 1 160 ? 13.013 0.948 -4.269 1.00 77.94 160 PRO A N 1
ATOM 1257 C CA . PRO A 1 160 ? 13.769 0.103 -3.370 1.00 77.94 160 PRO A CA 1
ATOM 1258 C C . PRO A 1 160 ? 14.872 0.862 -2.640 1.00 77.94 160 PRO A C 1
ATOM 1260 O O . PRO A 1 160 ? 15.519 1.731 -3.223 1.00 77.94 160 PRO A O 1
ATOM 1263 N N . GLU A 1 161 ? 15.140 0.463 -1.392 1.00 75.38 161 GLU A N 1
ATOM 1264 C CA . GLU A 1 161 ? 16.090 1.125 -0.477 1.00 75.38 161 GLU A CA 1
ATOM 1265 C C . GLU A 1 161 ? 17.444 1.419 -1.151 1.00 75.38 161 GLU A C 1
ATOM 1267 O O . GLU A 1 161 ? 17.952 2.534 -1.086 1.00 75.38 161 GLU A O 1
ATOM 1272 N N . ARG A 1 162 ? 17.989 0.451 -1.902 1.00 71.62 162 ARG A N 1
ATOM 1273 C CA . ARG A 1 162 ? 19.266 0.603 -2.626 1.00 71.62 162 ARG A CA 1
ATOM 1274 C C . ARG A 1 162 ? 19.265 1.741 -3.653 1.00 71.62 162 ARG A C 1
ATOM 1276 O O . ARG A 1 162 ? 20.293 2.370 -3.861 1.00 71.62 162 ARG A O 1
ATOM 1283 N N . ILE A 1 163 ? 18.135 1.971 -4.324 1.00 74.06 163 ILE A N 1
ATOM 1284 C CA . ILE A 1 163 ? 17.997 3.025 -5.337 1.00 74.06 163 ILE A CA 1
ATOM 1285 C C . ILE A 1 163 ? 17.732 4.358 -4.642 1.00 74.06 163 ILE A C 1
ATOM 1287 O O . ILE A 1 163 ? 18.286 5.371 -5.056 1.00 74.06 163 ILE A O 1
ATOM 1291 N N . ARG A 1 164 ? 16.956 4.347 -3.554 1.00 72.88 164 ARG A N 1
ATOM 1292 C CA . ARG A 1 164 ? 16.693 5.532 -2.738 1.00 72.88 164 ARG A CA 1
ATOM 1293 C C . ARG A 1 164 ? 17.977 6.141 -2.173 1.00 72.88 164 ARG A C 1
ATOM 1295 O O . ARG A 1 164 ? 18.203 7.323 -2.372 1.00 72.88 164 ARG A O 1
ATOM 1302 N N . VAL A 1 165 ? 18.875 5.331 -1.606 1.00 73.00 165 VAL A N 1
ATOM 1303 C CA . VAL A 1 165 ? 20.176 5.814 -1.093 1.00 73.00 165 VAL A CA 1
ATOM 1304 C C . VAL A 1 165 ? 21.025 6.470 -2.189 1.00 73.00 165 VAL A C 1
ATOM 1306 O O . VAL A 1 165 ? 21.725 7.444 -1.930 1.00 73.00 165 VAL A O 1
ATOM 1309 N N . VAL A 1 166 ? 20.981 5.954 -3.421 1.00 75.44 166 VAL A N 1
ATOM 1310 C CA . VAL A 1 166 ? 21.694 6.568 -4.554 1.00 75.44 166 VAL A CA 1
ATOM 1311 C C . VAL A 1 166 ? 21.026 7.878 -4.969 1.00 75.44 166 VAL A C 1
ATOM 1313 O O . VAL A 1 166 ? 21.725 8.850 -5.229 1.00 75.44 166 VAL A O 1
ATOM 1316 N N . ARG A 1 167 ? 19.692 7.916 -5.002 1.00 71.81 167 ARG A N 1
ATOM 1317 C CA . ARG A 1 167 ? 18.917 9.111 -5.345 1.00 71.81 167 ARG A CA 1
ATOM 1318 C C . ARG A 1 167 ? 19.141 10.245 -4.347 1.00 71.81 167 ARG A C 1
ATOM 1320 O O . ARG A 1 167 ? 19.448 11.351 -4.769 1.00 71.81 167 ARG A O 1
ATOM 1327 N N . ASP A 1 168 ? 19.082 9.953 -3.051 1.00 70.31 168 ASP A N 1
ATOM 1328 C CA . ASP A 1 168 ? 19.255 10.953 -1.990 1.00 70.31 168 ASP A CA 1
ATOM 1329 C C . ASP A 1 168 ? 20.669 11.568 -2.006 1.00 70.31 168 ASP A C 1
ATOM 1331 O O . ASP A 1 168 ? 20.843 12.736 -1.665 1.00 70.31 168 ASP A O 1
ATOM 1335 N N . ARG A 1 169 ? 21.680 10.824 -2.482 1.00 72.94 169 ARG A N 1
ATOM 1336 C CA . ARG A 1 169 ? 23.045 11.344 -2.695 1.00 72.94 169 ARG A CA 1
ATOM 1337 C C . ARG A 1 169 ? 23.177 12.274 -3.904 1.00 72.94 169 ARG A C 1
ATOM 1339 O O . ARG A 1 169 ? 24.117 13.061 -3.933 1.00 72.94 169 ARG A O 1
ATOM 1346 N N . VAL A 1 170 ? 22.311 12.139 -4.909 1.00 70.94 170 VAL A N 1
ATOM 1347 C CA . VAL A 1 170 ? 22.411 12.864 -6.190 1.00 70.94 170 VAL A CA 1
ATOM 1348 C C . VAL A 1 170 ? 21.484 14.079 -6.226 1.00 70.94 170 VAL A C 1
ATOM 1350 O O . VAL A 1 170 ? 21.920 15.152 -6.628 1.00 70.94 170 VAL A O 1
ATOM 1353 N N . ASP A 1 171 ? 20.235 13.924 -5.785 1.00 62.56 171 ASP A N 1
ATOM 1354 C CA . ASP A 1 171 ? 19.191 14.953 -5.900 1.00 62.56 171 ASP A CA 1
ATOM 1355 C C . ASP A 1 171 ? 19.028 15.798 -4.617 1.00 62.56 171 ASP A C 1
ATOM 1357 O O . ASP A 1 171 ? 18.281 16.778 -4.602 1.00 62.56 171 ASP A O 1
ATOM 1361 N N . GLY A 1 172 ? 19.721 15.432 -3.533 1.00 60.84 172 GLY A N 1
ATOM 1362 C CA . GLY A 1 172 ? 19.471 15.968 -2.197 1.00 60.84 172 GLY A CA 1
ATOM 1363 C C . GLY A 1 172 ? 18.180 15.409 -1.579 1.00 60.84 172 GLY A C 1
ATOM 1364 O O . GLY A 1 172 ? 17.231 15.035 -2.264 1.00 60.84 172 GLY A O 1
ATOM 1365 N N . GLU A 1 173 ? 18.132 15.354 -0.249 1.00 59.34 173 GLU A N 1
ATOM 1366 C CA . GLU A 1 173 ? 17.131 14.634 0.567 1.00 59.34 173 GLU A CA 1
ATOM 1367 C C . GLU A 1 173 ? 15.666 15.131 0.424 1.00 59.34 173 GLU A C 1
ATOM 1369 O O . GLU A 1 173 ? 14.731 14.539 0.964 1.00 59.34 173 GLU A O 1
ATOM 1374 N N . SER A 1 174 ? 15.424 16.224 -0.305 1.00 57.84 174 SER A N 1
ATOM 1375 C CA . SER A 1 174 ? 14.197 17.019 -0.175 1.00 57.84 174 SER A CA 1
ATOM 1376 C C . SER A 1 174 ? 12.952 16.396 -0.826 1.00 57.84 174 SER A C 1
ATOM 1378 O O . SER A 1 174 ? 11.907 16.313 -0.182 1.00 57.84 174 SER A O 1
ATOM 1380 N N . GLN A 1 175 ? 13.007 15.924 -2.077 1.00 58.25 175 GLN A N 1
ATOM 1381 C CA . GLN A 1 175 ? 11.775 15.556 -2.802 1.00 58.25 175 GLN A CA 1
ATOM 1382 C C . GLN A 1 175 ? 11.225 14.153 -2.485 1.00 58.25 175 GLN A C 1
ATOM 1384 O O . GLN A 1 175 ? 10.005 13.961 -2.430 1.00 58.25 175 GLN A O 1
ATOM 1389 N N . GLY A 1 176 ? 12.096 13.166 -2.251 1.00 63.16 176 GLY A N 1
ATOM 1390 C CA . GLY A 1 176 ? 11.679 11.800 -1.902 1.00 63.16 176 GLY A CA 1
ATOM 1391 C C . GLY A 1 176 ? 11.052 11.710 -0.507 1.00 63.16 176 GLY A C 1
ATOM 1392 O O . GLY A 1 176 ? 10.077 10.988 -0.301 1.00 63.16 176 GLY A O 1
ATOM 1393 N N . GLY A 1 177 ? 11.560 12.504 0.442 1.00 76.25 177 GLY A N 1
ATOM 1394 C CA . GLY A 1 177 ? 11.009 12.590 1.793 1.00 76.25 177 GLY A CA 1
ATOM 1395 C C . GLY A 1 177 ? 9.609 13.206 1.821 1.00 76.25 177 GLY A C 1
ATOM 1396 O O . GLY A 1 177 ? 8.696 12.627 2.409 1.00 76.25 177 GLY A O 1
ATOM 1397 N N . LEU A 1 178 ? 9.413 14.340 1.138 1.00 83.75 178 LEU A N 1
ATOM 1398 C CA . LEU A 1 178 ? 8.145 15.084 1.144 1.00 83.75 178 LEU A CA 1
ATOM 1399 C C . LEU A 1 178 ? 6.964 14.252 0.627 1.00 83.75 178 LEU A C 1
ATOM 1401 O O . LEU A 1 178 ? 5.920 14.191 1.274 1.00 83.75 178 LEU A O 1
ATOM 1405 N N . THR A 1 179 ? 7.129 13.578 -0.512 1.00 87.75 179 THR A N 1
ATOM 1406 C CA . THR A 1 179 ? 6.070 12.745 -1.116 1.00 87.75 179 THR A CA 1
ATOM 1407 C C . THR A 1 179 ? 5.673 11.581 -0.210 1.00 87.75 179 THR A C 1
ATOM 1409 O O . THR A 1 179 ? 4.485 11.363 0.038 1.00 87.75 179 THR A O 1
ATOM 1412 N N . SER A 1 180 ? 6.657 10.904 0.387 1.00 87.00 180 SER A N 1
ATOM 1413 C CA . SER A 1 180 ? 6.411 9.831 1.351 1.00 87.00 180 SER A CA 1
ATOM 1414 C C . SER A 1 180 ? 5.687 10.326 2.610 1.00 87.00 180 SER A C 1
ATOM 1416 O O . SER A 1 180 ? 4.800 9.632 3.106 1.00 87.00 180 SER A O 1
ATOM 1418 N N . VAL A 1 181 ? 6.038 11.505 3.135 1.00 90.00 181 VAL A N 1
ATOM 1419 C CA . VAL A 1 181 ? 5.379 12.089 4.318 1.00 90.00 181 VAL A CA 1
ATOM 1420 C C . VAL A 1 181 ? 3.932 12.466 4.003 1.00 90.00 181 VAL A C 1
ATOM 1422 O O . VAL A 1 181 ? 3.024 12.108 4.752 1.00 90.00 181 VAL A O 1
ATOM 1425 N N . LEU A 1 182 ? 3.697 13.124 2.865 1.00 92.81 182 LEU A N 1
ATOM 1426 C CA . LEU A 1 182 ? 2.350 13.466 2.405 1.00 92.81 182 LEU A CA 1
ATOM 1427 C C . LEU A 1 182 ? 1.489 12.216 2.191 1.00 92.81 182 LEU A C 1
ATOM 1429 O O . LEU A 1 182 ? 0.326 12.203 2.587 1.00 92.81 182 LEU A O 1
ATOM 1433 N N . SER A 1 183 ? 2.063 11.150 1.627 1.00 94.56 183 SER A N 1
ATOM 1434 C CA . SER A 1 183 ? 1.378 9.868 1.448 1.00 94.56 183 SER A CA 1
ATOM 1435 C C . SER A 1 183 ? 0.926 9.268 2.784 1.00 94.56 183 SER A C 1
ATOM 1437 O O . SER A 1 183 ? -0.234 8.872 2.907 1.00 94.56 183 SER A O 1
ATOM 1439 N N . ILE A 1 184 ? 1.798 9.218 3.799 1.00 92.75 184 ILE A N 1
ATOM 1440 C CA . ILE A 1 184 ? 1.445 8.672 5.122 1.00 92.75 184 ILE A CA 1
ATOM 1441 C C . ILE A 1 184 ? 0.375 9.539 5.793 1.00 92.75 184 ILE A C 1
ATOM 1443 O O . ILE A 1 184 ? -0.618 9.009 6.291 1.00 92.75 184 ILE A O 1
ATOM 1447 N N . ASN A 1 185 ? 0.522 10.865 5.745 1.00 95.38 185 ASN A N 1
ATOM 1448 C CA . ASN A 1 185 ? -0.465 11.787 6.306 1.00 95.38 185 ASN A CA 1
ATOM 1449 C C . ASN A 1 185 ? -1.833 11.648 5.626 1.00 95.38 185 ASN A C 1
ATOM 1451 O O . ASN A 1 185 ? -2.856 11.696 6.310 1.00 95.38 185 ASN A O 1
ATOM 1455 N N . ALA A 1 186 ? -1.869 11.422 4.309 1.00 96.81 186 ALA A N 1
ATOM 1456 C CA . ALA A 1 186 ? -3.108 11.171 3.581 1.00 96.81 186 ALA A CA 1
ATOM 1457 C C . ALA A 1 186 ? -3.797 9.883 4.062 1.00 96.81 186 ALA A C 1
ATOM 1459 O O . ALA A 1 186 ? -4.992 9.908 4.353 1.00 96.81 186 ALA A O 1
ATOM 1460 N N . ALA A 1 187 ? -3.053 8.783 4.237 1.00 96.81 187 ALA A N 1
ATOM 1461 C CA . ALA A 1 187 ? -3.607 7.530 4.762 1.00 96.81 187 ALA A CA 1
ATOM 1462 C C . ALA A 1 187 ? -4.118 7.654 6.202 1.00 96.81 187 ALA A C 1
ATOM 1464 O O . ALA A 1 187 ? -5.200 7.156 6.519 1.00 96.81 187 ALA A O 1
ATOM 1465 N N . VAL A 1 188 ? -3.365 8.330 7.075 1.00 95.19 188 VAL A N 1
ATOM 1466 C CA . VAL A 1 188 ? -3.785 8.573 8.463 1.00 95.19 188 VAL A CA 1
ATOM 1467 C C . VAL A 1 188 ? -5.041 9.442 8.488 1.00 95.19 188 VAL A C 1
ATOM 1469 O O . VAL A 1 188 ? -5.998 9.099 9.176 1.00 95.19 188 VAL A O 1
ATOM 1472 N N . SER A 1 189 ? -5.094 10.503 7.680 1.00 96.06 189 SER A N 1
ATOM 1473 C CA . SER A 1 189 ? -6.273 11.372 7.571 1.00 96.06 189 SER A CA 1
ATOM 1474 C C . SER A 1 189 ? -7.496 10.608 7.053 1.00 96.06 189 SER A C 1
ATOM 1476 O O . SER A 1 189 ? -8.581 10.742 7.613 1.00 96.06 189 SER A O 1
ATOM 1478 N N . ALA A 1 190 ? -7.324 9.746 6.041 1.00 97.19 190 ALA A N 1
ATOM 1479 C CA . ALA A 1 190 ? -8.400 8.899 5.523 1.00 97.19 190 ALA A CA 1
ATOM 1480 C C . ALA A 1 190 ? -8.925 7.950 6.605 1.00 97.19 190 ALA A C 1
ATOM 1482 O O . ALA A 1 190 ? -10.133 7.801 6.784 1.00 97.19 190 ALA A O 1
ATOM 1483 N N . SER A 1 191 ? -8.005 7.348 7.362 1.00 97.06 191 SER A N 1
ATOM 1484 C CA . SER A 1 191 ? -8.321 6.437 8.461 1.00 97.06 191 SER A CA 1
ATOM 1485 C C . SER A 1 191 ? -9.101 7.145 9.569 1.00 97.06 191 SER A C 1
ATOM 1487 O O . SER A 1 191 ? -10.100 6.607 10.028 1.00 97.06 191 SER A O 1
ATOM 1489 N N . VAL A 1 192 ? -8.706 8.366 9.947 1.00 96.00 192 VAL A N 1
ATOM 1490 C CA . VAL A 1 192 ? -9.398 9.183 10.959 1.00 96.00 192 VAL A CA 1
ATOM 1491 C C . VAL A 1 192 ? -10.816 9.547 10.519 1.00 96.00 192 VAL A C 1
ATOM 1493 O O . VAL A 1 192 ? -11.764 9.387 11.288 1.00 96.00 192 VAL A O 1
ATOM 1496 N N . VAL A 1 193 ? -10.977 10.009 9.277 1.00 96.25 193 VAL A N 1
ATOM 1497 C CA . VAL A 1 193 ? -12.285 10.402 8.732 1.00 96.25 193 VAL A CA 1
ATOM 1498 C C . VAL A 1 193 ? -13.233 9.199 8.676 1.00 96.25 193 VAL A C 1
ATOM 1500 O O . VAL A 1 193 ? -14.385 9.314 9.096 1.00 96.25 193 VAL A O 1
ATOM 1503 N N . LEU A 1 194 ? -12.744 8.023 8.265 1.00 96.56 194 LEU A N 1
ATOM 1504 C CA . LEU A 1 194 ? -13.521 6.780 8.309 1.00 96.56 194 LEU A CA 1
ATOM 1505 C C . LEU A 1 194 ? -13.818 6.319 9.741 1.00 96.56 194 LEU A C 1
ATOM 1507 O O . LEU A 1 194 ? -14.940 5.901 10.022 1.00 96.56 194 LEU A O 1
ATOM 1511 N N . ALA A 1 195 ? -12.852 6.419 10.657 1.00 95.50 195 ALA A N 1
ATOM 1512 C CA . ALA A 1 195 ? -13.016 5.975 12.038 1.00 95.50 195 ALA A CA 1
ATOM 1513 C C . ALA A 1 195 ? -14.175 6.690 12.748 1.00 95.50 195 ALA A C 1
ATOM 1515 O O . ALA A 1 195 ? -14.889 6.055 13.519 1.00 95.50 195 ALA A O 1
ATOM 1516 N N . SER A 1 196 ? -14.437 7.961 12.424 1.00 95.19 196 SER A N 1
ATOM 1517 C CA . SER A 1 196 ? -15.582 8.718 12.962 1.00 95.19 196 SER A CA 1
ATOM 1518 C C . SER A 1 196 ? -16.950 8.057 12.738 1.00 95.19 196 SER A C 1
ATOM 1520 O O . SER A 1 196 ? -17.916 8.365 13.429 1.00 95.19 196 SER A O 1
ATOM 1522 N N . ARG A 1 197 ? -17.056 7.151 11.755 1.00 95.00 197 ARG A N 1
ATOM 1523 C CA . ARG A 1 197 ? -18.293 6.436 11.411 1.00 95.00 197 ARG A CA 1
ATOM 1524 C C . ARG A 1 197 ? -18.502 5.160 12.230 1.00 95.00 197 ARG A C 1
ATOM 1526 O O . ARG A 1 197 ? -19.521 4.492 12.057 1.00 95.00 197 ARG A O 1
ATOM 1533 N N . LEU A 1 198 ? -17.542 4.777 13.072 1.00 94.88 198 LEU A N 1
ATOM 1534 C CA . LEU A 1 198 ? -17.654 3.611 13.945 1.00 94.88 198 LEU A CA 1
ATOM 1535 C C . LEU A 1 198 ? -18.369 3.982 15.249 1.00 94.88 198 LEU A C 1
ATOM 1537 O O . LEU A 1 198 ? -18.158 5.048 15.817 1.00 94.88 198 LEU A O 1
ATOM 1541 N N . GLN A 1 199 ? -19.215 3.079 15.747 1.00 91.19 199 GLN A N 1
ATOM 1542 C CA . GLN A 1 199 ? -20.091 3.376 16.886 1.00 91.19 199 GLN A CA 1
ATOM 1543 C C . GLN A 1 199 ? -19.381 3.280 18.244 1.00 91.19 199 GLN A C 1
ATOM 1545 O O . GLN A 1 199 ? -19.756 3.988 19.179 1.00 91.19 199 GLN A O 1
ATOM 1550 N N . THR A 1 200 ? -18.358 2.430 18.365 1.00 94.62 200 THR A N 1
ATOM 1551 C CA . THR A 1 200 ? -17.673 2.144 19.634 1.00 94.62 200 THR A CA 1
ATOM 1552 C C . THR A 1 200 ? -16.240 2.666 19.640 1.00 94.62 200 THR A C 1
ATOM 1554 O O . THR A 1 200 ? -15.525 2.574 18.640 1.00 94.62 200 THR A O 1
ATOM 1557 N N . ASP A 1 201 ? -15.788 3.161 20.795 1.00 95.88 201 ASP A N 1
ATOM 1558 C CA . ASP A 1 201 ? -14.422 3.678 20.954 1.00 95.88 201 ASP A CA 1
ATOM 1559 C C . ASP A 1 201 ? -13.373 2.583 20.710 1.00 95.88 201 ASP A C 1
ATOM 1561 O O . ASP A 1 201 ? -12.320 2.837 20.131 1.00 95.88 201 ASP A O 1
ATOM 1565 N N . ILE A 1 202 ? -13.688 1.331 21.065 1.00 95.69 202 ILE A N 1
ATOM 1566 C CA . ILE A 1 202 ? -12.803 0.190 20.811 1.00 95.69 202 ILE A CA 1
ATOM 1567 C C . ILE A 1 202 ? -12.665 -0.122 19.315 1.00 95.69 202 ILE A C 1
ATOM 1569 O O . ILE A 1 202 ? -11.581 -0.499 18.875 1.00 95.69 202 ILE A O 1
ATOM 1573 N N . ALA A 1 203 ? -13.719 0.080 18.515 1.00 96.50 203 ALA A N 1
ATOM 1574 C CA . ALA A 1 203 ? -13.648 -0.072 17.064 1.00 96.50 203 ALA A CA 1
ATOM 1575 C C . ALA A 1 203 ? -12.767 1.018 16.446 1.00 96.50 203 ALA A C 1
ATOM 1577 O O . ALA A 1 203 ? -11.882 0.695 15.653 1.00 96.50 203 ALA A O 1
ATOM 1578 N N . VAL A 1 204 ? -12.937 2.276 16.870 1.00 97.12 204 VAL A N 1
ATOM 1579 C CA . VAL A 1 204 ? -12.086 3.405 16.455 1.00 97.12 204 VAL A CA 1
ATOM 1580 C C . VAL A 1 204 ? -10.627 3.148 16.804 1.00 97.12 204 VAL A C 1
ATOM 1582 O O . VAL A 1 204 ? -9.759 3.227 15.937 1.00 97.12 204 VAL A O 1
ATOM 1585 N N . PHE A 1 205 ? -10.367 2.763 18.051 1.00 97.06 205 PHE A N 1
ATOM 1586 C CA . PHE A 1 205 ? -9.039 2.393 18.516 1.00 97.06 205 PHE A CA 1
ATOM 1587 C C . PHE A 1 205 ? -8.427 1.267 17.667 1.00 97.06 205 PHE A C 1
ATOM 1589 O O . PHE A 1 205 ? -7.308 1.406 17.174 1.00 97.06 205 PHE A O 1
ATOM 1596 N N . SER A 1 206 ? -9.171 0.177 17.447 1.00 96.94 206 SER A N 1
ATOM 1597 C CA . SER A 1 206 ? -8.696 -0.976 16.673 1.00 96.94 206 SER A CA 1
ATOM 1598 C C . SER A 1 206 ? -8.380 -0.618 15.219 1.00 96.94 206 SER A C 1
ATOM 1600 O O . SER A 1 206 ? -7.343 -1.033 14.702 1.00 96.94 206 SER A O 1
ATOM 1602 N N . LEU A 1 207 ? -9.224 0.200 14.575 1.00 97.38 207 LEU A N 1
ATOM 1603 C CA . LEU A 1 207 ? -9.024 0.638 13.197 1.00 97.38 207 LEU A CA 1
ATOM 1604 C C 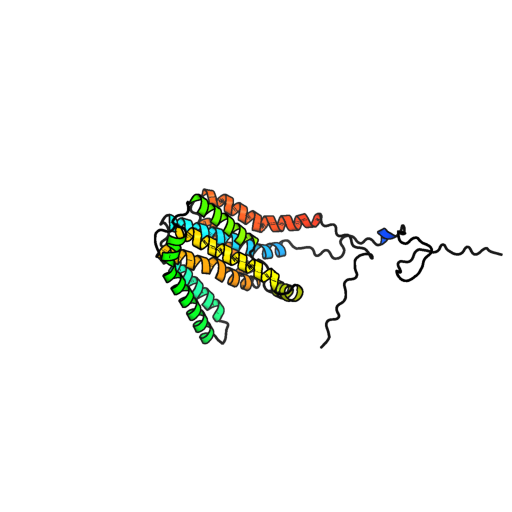. LEU A 1 207 ? -7.800 1.549 13.091 1.00 97.38 207 LEU A C 1
ATOM 1606 O O . LEU A 1 207 ? -7.002 1.388 12.173 1.00 97.38 207 LEU A O 1
ATOM 1610 N N . MET A 1 208 ? -7.620 2.474 14.035 1.00 97.00 208 MET A N 1
ATOM 1611 C CA . MET A 1 208 ? -6.465 3.373 14.048 1.00 97.00 208 MET A CA 1
ATOM 1612 C C . MET A 1 208 ? -5.157 2.634 14.337 1.00 97.00 208 MET A C 1
ATOM 1614 O O . MET A 1 208 ? -4.147 2.900 13.685 1.00 97.00 208 MET A O 1
ATOM 1618 N N . LEU A 1 209 ? -5.169 1.662 15.253 1.00 96.12 209 LEU A N 1
ATOM 1619 C CA . LEU A 1 209 ? -4.016 0.794 15.491 1.00 96.12 209 LEU A CA 1
ATOM 1620 C C . LEU A 1 209 ? -3.669 -0.002 14.226 1.00 96.12 209 LEU A C 1
ATOM 1622 O O . LEU A 1 209 ? -2.506 -0.061 13.819 1.00 96.12 209 LEU A O 1
ATOM 1626 N N . TYR A 1 210 ? -4.687 -0.550 13.560 1.00 96.56 210 TYR A N 1
ATOM 1627 C CA . TYR A 1 210 ? -4.516 -1.261 12.302 1.00 96.56 210 TYR A CA 1
ATOM 1628 C C . TYR A 1 210 ? -4.040 -0.344 11.163 1.00 96.56 210 TYR A C 1
ATOM 1630 O O . TYR A 1 210 ? -3.230 -0.771 10.342 1.00 96.56 210 TYR A O 1
ATOM 1638 N N . ALA A 1 211 ? -4.453 0.927 11.133 1.00 96.69 211 ALA A N 1
ATOM 1639 C CA . ALA A 1 211 ? -3.961 1.921 10.178 1.00 96.69 211 ALA A CA 1
ATOM 1640 C C . ALA A 1 211 ? -2.457 2.171 10.355 1.00 96.69 211 ALA A C 1
ATOM 1642 O O . ALA A 1 211 ? -1.711 2.158 9.377 1.00 96.69 211 ALA A O 1
ATOM 1643 N N . VAL A 1 212 ? -1.984 2.326 11.598 1.00 94.25 212 VAL A N 1
ATOM 1644 C CA . VAL A 1 212 ? -0.548 2.466 11.894 1.00 94.25 212 VAL A CA 1
ATOM 1645 C C . VAL A 1 212 ? 0.221 1.218 11.446 1.00 94.25 212 VAL A C 1
ATOM 1647 O O . VAL A 1 212 ? 1.247 1.324 10.775 1.00 94.25 212 VAL A O 1
ATOM 1650 N N . GLN A 1 213 ? -0.292 0.023 11.736 1.00 93.31 213 GLN A N 1
ATOM 1651 C CA . GLN A 1 213 ? 0.334 -1.232 11.301 1.00 93.31 213 GLN A CA 1
ATOM 1652 C C . GLN A 1 213 ? 0.383 -1.355 9.767 1.00 93.31 213 GLN A C 1
ATOM 1654 O O . GLN A 1 213 ? 1.422 -1.697 9.197 1.00 93.31 213 GLN A O 1
ATOM 1659 N N . SER A 1 214 ? -0.715 -1.017 9.093 1.00 93.38 214 SER A N 1
ATOM 1660 C CA . SER A 1 214 ? -0.887 -1.174 7.646 1.00 93.38 214 SER A CA 1
ATOM 1661 C C . SER A 1 214 ? -0.127 -0.128 6.831 1.00 93.38 214 SER A C 1
ATOM 1663 O O . SER A 1 214 ? 0.409 -0.460 5.775 1.00 93.38 214 SER A O 1
ATOM 1665 N N . PHE A 1 215 ? -0.067 1.125 7.289 1.00 93.62 215 PHE A N 1
ATOM 1666 C CA . PHE A 1 215 ? 0.486 2.243 6.513 1.00 93.62 215 PHE A CA 1
ATOM 1667 C C . PHE A 1 215 ? 1.830 2.767 7.028 1.00 93.62 215 PHE A C 1
ATOM 1669 O O . PHE A 1 215 ? 2.528 3.430 6.267 1.00 93.62 215 PHE A O 1
ATOM 1676 N N . ALA A 1 216 ? 2.234 2.455 8.264 1.00 88.50 216 ALA A N 1
ATOM 1677 C CA . ALA A 1 216 ? 3.552 2.829 8.785 1.00 88.50 216 ALA A CA 1
ATOM 1678 C C . ALA A 1 216 ? 4.497 1.623 8.909 1.00 88.50 216 ALA A C 1
ATOM 1680 O O . ALA A 1 216 ? 5.617 1.674 8.404 1.00 88.50 216 ALA A O 1
ATOM 1681 N N . LEU A 1 217 ? 4.061 0.514 9.521 1.00 88.06 217 LEU A N 1
ATOM 1682 C CA . LEU A 1 217 ? 4.944 -0.641 9.758 1.00 88.06 217 LEU A CA 1
ATOM 1683 C C . LEU A 1 217 ? 5.130 -1.510 8.506 1.00 88.06 217 LEU A C 1
ATOM 1685 O O . LEU A 1 217 ? 6.259 -1.875 8.167 1.00 88.06 217 LEU A O 1
ATOM 1689 N N . LEU A 1 218 ? 4.045 -1.837 7.795 1.00 87.94 218 LEU A N 1
ATOM 1690 C CA . LEU A 1 218 ? 4.113 -2.712 6.621 1.00 87.94 218 LEU A CA 1
ATOM 1691 C C . LEU A 1 218 ? 5.012 -2.153 5.498 1.00 87.94 218 LEU A C 1
ATOM 1693 O O . LEU A 1 218 ? 5.788 -2.935 4.942 1.00 87.94 218 LEU A O 1
ATOM 1697 N N . PRO A 1 219 ? 4.997 -0.845 5.156 1.00 86.44 219 PRO A N 1
ATOM 1698 C CA . PRO A 1 219 ? 5.918 -0.302 4.156 1.00 86.44 219 PRO A CA 1
ATOM 1699 C C . PRO A 1 219 ? 7.391 -0.443 4.546 1.00 86.44 219 PRO A C 1
ATOM 1701 O O . PRO A 1 219 ? 8.211 -0.769 3.685 1.00 86.44 219 PRO A O 1
ATOM 1704 N N . VAL A 1 220 ? 7.722 -0.265 5.830 1.00 83.25 220 VAL A N 1
ATOM 1705 C CA . VAL A 1 220 ? 9.085 -0.465 6.350 1.00 83.25 220 VAL A CA 1
ATOM 1706 C C . VAL A 1 220 ? 9.495 -1.927 6.195 1.00 83.25 220 VAL A C 1
ATOM 1708 O O . VAL A 1 220 ? 10.553 -2.214 5.632 1.00 83.25 220 VAL A O 1
ATOM 1711 N N . LEU A 1 221 ? 8.636 -2.865 6.609 1.00 84.06 221 LEU A N 1
ATOM 1712 C CA . LEU A 1 221 ? 8.875 -4.301 6.437 1.00 84.06 221 LEU A CA 1
ATOM 1713 C C . LEU A 1 221 ? 9.088 -4.652 4.955 1.00 84.06 221 LEU A C 1
ATOM 1715 O O . LEU A 1 221 ? 10.057 -5.318 4.591 1.00 84.06 221 LEU A O 1
ATOM 1719 N N . ARG A 1 222 ? 8.224 -4.139 4.077 1.00 86.50 222 ARG A N 1
ATOM 1720 C CA . ARG A 1 222 ? 8.285 -4.347 2.627 1.00 86.50 222 ARG A CA 1
ATOM 1721 C C . ARG A 1 222 ? 9.600 -3.861 2.020 1.00 86.50 222 ARG A C 1
ATOM 1723 O O . ARG A 1 222 ? 10.204 -4.601 1.246 1.00 86.50 222 ARG A O 1
ATOM 1730 N N . GLN A 1 223 ? 10.067 -2.659 2.369 1.00 83.06 223 GLN A N 1
ATOM 1731 C CA . GLN A 1 223 ? 11.346 -2.122 1.877 1.00 83.06 223 GLN A CA 1
ATOM 1732 C C . GLN A 1 223 ? 12.524 -3.036 2.237 1.00 83.06 223 GLN A C 1
ATOM 1734 O O . GLN A 1 223 ? 13.410 -3.264 1.413 1.00 83.06 223 GLN A O 1
ATOM 1739 N N . ARG A 1 224 ? 12.508 -3.634 3.433 1.00 80.75 224 ARG A N 1
ATOM 1740 C CA . ARG A 1 224 ? 13.524 -4.612 3.848 1.00 80.75 224 ARG A CA 1
ATOM 1741 C C . ARG A 1 224 ? 13.419 -5.915 3.053 1.00 80.75 224 ARG A C 1
ATOM 1743 O O . ARG A 1 224 ? 14.431 -6.435 2.579 1.00 80.75 224 ARG A O 1
ATOM 1750 N N . LEU A 1 225 ? 12.199 -6.415 2.857 1.00 84.69 225 LEU A N 1
ATOM 1751 C CA . LEU A 1 225 ? 11.928 -7.666 2.144 1.00 84.69 225 LEU A CA 1
ATOM 1752 C C . LEU A 1 225 ? 12.246 -7.612 0.647 1.00 84.69 225 LEU A C 1
ATOM 1754 O O . LEU A 1 225 ? 12.428 -8.659 0.033 1.00 84.69 225 LEU A O 1
ATOM 1758 N N . GLN A 1 226 ? 12.400 -6.430 0.049 1.00 84.06 226 GLN A N 1
ATOM 1759 C CA . GLN A 1 226 ? 12.832 -6.298 -1.349 1.00 84.06 226 GLN A CA 1
ATOM 1760 C C . GLN A 1 226 ? 14.230 -6.875 -1.633 1.00 84.06 226 GLN A C 1
ATOM 1762 O O . GLN A 1 226 ? 14.587 -7.049 -2.801 1.00 84.06 226 GLN A O 1
ATOM 1767 N N . ARG A 1 227 ? 15.019 -7.190 -0.595 1.00 84.19 227 ARG A N 1
ATOM 1768 C CA . ARG A 1 227 ? 16.270 -7.961 -0.718 1.00 84.19 227 ARG A CA 1
ATOM 1769 C C . ARG A 1 227 ? 16.016 -9.450 -0.990 1.00 84.19 227 ARG A C 1
ATOM 1771 O O . ARG A 1 227 ? 16.832 -10.090 -1.644 1.00 84.19 227 ARG A O 1
ATOM 1778 N N . TYR A 1 228 ? 14.870 -9.972 -0.554 1.00 89.31 228 TYR A N 1
ATOM 1779 C CA . TYR A 1 228 ? 14.468 -11.375 -0.650 1.00 89.31 228 TYR A CA 1
ATOM 1780 C C . TYR A 1 228 ? 13.236 -11.514 -1.566 1.00 89.31 228 TYR A C 1
ATOM 1782 O O . TYR A 1 228 ? 12.100 -11.553 -1.089 1.00 89.31 228 TYR A O 1
ATOM 1790 N N . PRO A 1 229 ? 13.417 -11.594 -2.899 1.00 88.00 229 PRO A N 1
ATOM 1791 C CA . PRO A 1 229 ? 12.316 -11.479 -3.861 1.00 88.00 229 PRO A CA 1
ATOM 1792 C C . PRO A 1 229 ? 11.265 -12.590 -3.740 1.00 88.00 229 PRO A C 1
ATOM 1794 O O . PRO A 1 229 ? 10.096 -12.339 -4.015 1.00 88.00 229 PRO A O 1
ATOM 1797 N N . ILE A 1 230 ? 11.661 -13.796 -3.316 1.00 92.00 230 ILE A N 1
ATOM 1798 C CA . ILE A 1 230 ? 10.740 -14.923 -3.101 1.00 92.00 230 ILE A CA 1
ATOM 1799 C C . ILE A 1 230 ? 9.814 -14.627 -1.917 1.00 92.00 230 ILE A C 1
ATOM 1801 O O . ILE A 1 230 ? 8.602 -14.779 -2.030 1.00 92.00 230 ILE A O 1
ATOM 1805 N N . LEU A 1 231 ? 10.376 -14.140 -0.807 1.00 91.38 231 LEU A N 1
ATOM 1806 C CA . LEU A 1 231 ? 9.614 -13.776 0.386 1.00 91.38 231 LEU A CA 1
ATOM 1807 C C . LEU A 1 231 ? 8.679 -12.591 0.105 1.00 91.38 231 LEU A C 1
ATOM 1809 O O . LEU A 1 231 ? 7.523 -12.613 0.514 1.00 91.38 231 LEU A O 1
ATOM 1813 N N . LEU A 1 232 ? 9.146 -11.585 -0.644 1.00 91.75 232 LEU A N 1
ATOM 1814 C CA . LEU A 1 232 ? 8.307 -10.465 -1.080 1.00 91.75 232 LEU A CA 1
ATOM 1815 C C . LEU A 1 232 ? 7.142 -10.936 -1.962 1.00 91.75 232 LEU A C 1
ATOM 1817 O O . LEU A 1 232 ? 6.015 -10.473 -1.786 1.00 91.75 232 LEU A O 1
ATOM 1821 N N . PHE A 1 233 ? 7.399 -11.850 -2.900 1.00 93.94 233 PHE A N 1
ATOM 1822 C CA . PHE A 1 233 ? 6.360 -12.429 -3.747 1.00 93.94 233 PHE A CA 1
ATOM 1823 C C . PHE A 1 233 ? 5.335 -13.210 -2.918 1.00 93.94 233 PHE A C 1
ATOM 1825 O O . PHE A 1 233 ? 4.143 -12.936 -3.028 1.00 93.94 233 PHE A O 1
ATOM 1832 N N . ALA A 1 234 ? 5.793 -14.090 -2.023 1.00 94.81 234 ALA A N 1
ATOM 1833 C CA . ALA A 1 234 ? 4.926 -14.841 -1.118 1.00 94.81 234 ALA A CA 1
ATOM 1834 C C . ALA A 1 234 ? 4.065 -13.912 -0.248 1.00 94.81 234 ALA A C 1
ATOM 1836 O O . ALA A 1 234 ? 2.854 -14.102 -0.157 1.00 94.81 234 ALA A O 1
ATOM 1837 N N . LEU A 1 235 ? 4.660 -12.857 0.322 1.00 92.75 235 LEU A N 1
ATOM 1838 C CA . LEU A 1 235 ? 3.931 -11.860 1.105 1.00 92.75 235 LEU A CA 1
ATOM 1839 C C . LEU A 1 235 ? 2.902 -11.104 0.251 1.00 92.75 235 LEU A C 1
ATOM 1841 O O . LEU A 1 235 ? 1.788 -10.860 0.703 1.00 92.75 235 LEU A O 1
ATOM 1845 N N . THR A 1 236 ? 3.247 -10.760 -0.991 1.00 94.69 236 THR A N 1
ATOM 1846 C CA . THR A 1 236 ? 2.329 -10.082 -1.921 1.00 94.69 236 THR A CA 1
ATOM 1847 C C . THR A 1 236 ? 1.138 -10.974 -2.263 1.00 94.69 236 THR A C 1
ATOM 1849 O O . THR A 1 236 ? -0.000 -10.506 -2.221 1.00 94.69 236 THR A O 1
ATOM 1852 N N . CYS A 1 237 ? 1.372 -12.258 -2.550 1.00 95.62 237 CYS A N 1
ATOM 1853 C CA . CYS A 1 237 ? 0.314 -13.241 -2.778 1.00 95.62 237 CYS A CA 1
ATOM 1854 C C . CYS A 1 237 ? -0.565 -13.417 -1.538 1.00 95.62 237 CYS A C 1
ATOM 1856 O O . CYS A 1 237 ? -1.785 -13.407 -1.663 1.00 95.62 237 CYS A O 1
ATOM 1858 N N . PHE A 1 238 ? 0.040 -13.511 -0.352 1.00 95.44 238 PHE A N 1
ATOM 1859 C CA . PHE A 1 238 ? -0.689 -13.639 0.906 1.00 95.44 238 PHE A CA 1
ATOM 1860 C C . PHE A 1 238 ? -1.599 -12.430 1.159 1.00 95.44 238 PHE A C 1
ATOM 1862 O O . PHE A 1 238 ? -2.805 -12.596 1.311 1.00 95.44 238 PHE A O 1
ATOM 1869 N N . VAL A 1 239 ? -1.058 -11.207 1.116 1.00 95.38 239 VAL A N 1
ATOM 1870 C CA . VAL A 1 239 ? -1.840 -9.978 1.343 1.00 95.38 239 VAL A CA 1
ATOM 1871 C C . VAL A 1 239 ? -2.935 -9.809 0.287 1.00 95.38 239 VAL A C 1
ATOM 1873 O O . VAL A 1 239 ? -4.039 -9.396 0.626 1.00 95.38 239 VAL A O 1
ATOM 1876 N N . SER A 1 240 ? -2.665 -10.157 -0.974 1.00 96.62 240 SER A N 1
ATOM 1877 C CA . SER A 1 240 ? -3.662 -10.070 -2.054 1.00 96.62 240 SER A CA 1
ATOM 1878 C C . SER A 1 240 ? -4.748 -11.143 -1.947 1.00 96.62 240 SER A C 1
ATOM 1880 O O . SER A 1 240 ? -5.909 -10.878 -2.235 1.00 96.62 240 SER A O 1
ATOM 1882 N N . GLY A 1 241 ? -4.402 -12.354 -1.506 1.00 97.19 241 GLY A N 1
ATOM 1883 C CA . GLY A 1 241 ? -5.382 -13.407 -1.247 1.00 97.19 241 GLY A CA 1
ATOM 1884 C C . GLY A 1 241 ? -6.302 -13.038 -0.085 1.00 97.19 241 GLY A C 1
ATOM 1885 O O . GLY A 1 241 ? -7.521 -13.137 -0.205 1.00 97.19 241 GLY A O 1
ATOM 1886 N N . VAL A 1 242 ? -5.724 -12.534 1.009 1.00 96.38 242 VAL A N 1
ATOM 1887 C CA . VAL A 1 242 ? -6.485 -12.058 2.171 1.00 96.38 242 VAL A CA 1
ATOM 1888 C C . VAL A 1 242 ? -7.349 -10.848 1.807 1.00 96.38 242 VAL A C 1
ATOM 1890 O O . VAL A 1 242 ? -8.503 -10.803 2.219 1.00 96.38 242 VAL A O 1
ATOM 1893 N N . SER A 1 243 ? -6.854 -9.898 1.003 1.00 97.06 243 SER A N 1
ATOM 1894 C CA . SER A 1 243 ? -7.648 -8.732 0.588 1.00 97.06 243 SER A CA 1
ATOM 1895 C C . SER A 1 243 ? -8.864 -9.116 -0.252 1.00 97.06 243 SER A C 1
ATOM 1897 O O . SER A 1 243 ? -9.943 -8.579 -0.020 1.00 97.06 243 SER A O 1
ATOM 1899 N N . LEU A 1 244 ? -8.725 -10.076 -1.173 1.00 97.12 244 LEU A N 1
ATOM 1900 C CA . LEU A 1 244 ? -9.841 -10.589 -1.972 1.00 97.12 244 LEU A CA 1
ATOM 1901 C C . LEU A 1 244 ? -10.847 -11.369 -1.117 1.00 97.12 244 LEU A C 1
ATOM 1903 O O . LEU A 1 244 ? -12.051 -11.194 -1.285 1.00 97.12 244 LEU A O 1
ATOM 1907 N N . ALA A 1 245 ? -10.366 -12.197 -0.187 1.00 96.31 245 ALA A N 1
ATOM 1908 C CA . ALA A 1 245 ? -11.219 -12.979 0.708 1.00 96.31 245 ALA A CA 1
ATOM 1909 C C . ALA A 1 245 ? -11.968 -12.110 1.732 1.00 96.31 245 ALA A C 1
ATOM 1911 O O . ALA A 1 245 ? -13.074 -12.453 2.143 1.00 96.31 245 ALA A O 1
ATOM 1912 N N . ALA A 1 246 ? -11.381 -10.983 2.139 1.00 95.62 246 ALA A N 1
ATOM 1913 C CA . ALA A 1 246 ? -11.961 -10.082 3.125 1.00 95.62 246 ALA A CA 1
ATOM 1914 C C . ALA A 1 246 ? -13.048 -9.158 2.554 1.00 95.62 246 ALA A C 1
ATOM 1916 O O . ALA A 1 246 ? -13.673 -8.440 3.329 1.00 95.62 246 ALA A O 1
ATOM 1917 N N . LEU A 1 247 ? -13.301 -9.136 1.241 1.00 96.31 247 LEU A N 1
ATOM 1918 C CA . LEU A 1 247 ? -14.275 -8.212 0.654 1.00 96.31 247 LEU A CA 1
ATOM 1919 C C . LEU A 1 247 ? -15.696 -8.427 1.219 1.00 96.31 247 LEU A C 1
ATOM 1921 O O . LEU A 1 247 ? -16.150 -9.563 1.356 1.00 96.31 247 LEU A O 1
ATOM 1925 N N . PRO A 1 248 ? -16.448 -7.348 1.515 1.00 92.94 248 PRO A N 1
ATOM 1926 C CA . PRO A 1 248 ? -17.778 -7.460 2.120 1.00 92.94 248 PRO A CA 1
ATOM 1927 C C . PRO A 1 248 ? -18.848 -8.004 1.159 1.00 92.94 248 PRO A C 1
ATOM 1929 O O . PRO A 1 248 ? -19.899 -8.457 1.616 1.00 92.94 248 PRO A O 1
ATOM 1932 N N . SER A 1 249 ? -18.598 -7.943 -0.154 1.00 93.31 249 SER A N 1
ATOM 1933 C CA . SER A 1 249 ? -19.479 -8.455 -1.206 1.00 93.31 249 SER A CA 1
ATOM 1934 C C . SER A 1 249 ? -18.680 -9.163 -2.302 1.00 93.31 249 SER A C 1
ATOM 1936 O O . SER A 1 249 ? -17.592 -8.727 -2.685 1.00 93.31 249 SER A O 1
ATOM 1938 N N . SER A 1 250 ? -19.239 -10.254 -2.831 1.00 92.75 250 SER A N 1
ATOM 1939 C CA . SER A 1 250 ? -18.614 -11.069 -3.883 1.00 92.75 250 SER A CA 1
ATOM 1940 C C . SER A 1 250 ? -18.492 -10.330 -5.219 1.00 92.75 250 SER A C 1
ATOM 1942 O O . SER A 1 250 ? -17.576 -10.599 -5.994 1.00 92.75 250 SER A O 1
ATOM 1944 N N . THR A 1 251 ? -19.364 -9.353 -5.474 1.00 94.69 251 THR A N 1
ATOM 1945 C CA . THR A 1 251 ? -19.344 -8.523 -6.687 1.00 94.69 251 THR A CA 1
ATOM 1946 C C . THR A 1 251 ? -18.081 -7.670 -6.803 1.00 94.69 251 THR A C 1
ATOM 1948 O O . THR A 1 251 ? -17.679 -7.339 -7.915 1.00 94.69 251 THR A O 1
ATOM 1951 N N . LEU A 1 252 ? -17.420 -7.353 -5.684 1.00 94.62 252 LEU A N 1
ATOM 1952 C CA . LEU A 1 252 ? -16.175 -6.580 -5.657 1.00 94.62 252 LEU A CA 1
ATOM 1953 C C . LEU A 1 252 ? -14.922 -7.432 -5.914 1.00 94.62 252 LEU A C 1
ATOM 1955 O O . LEU A 1 252 ? -13.856 -6.883 -6.196 1.00 94.62 252 LEU A O 1
ATOM 1959 N N . VAL A 1 253 ? -15.032 -8.764 -5.851 1.00 95.75 253 VAL A N 1
ATOM 1960 C CA . VAL A 1 253 ? -13.882 -9.671 -6.008 1.00 95.75 253 VAL A CA 1
ATOM 1961 C C . VAL A 1 253 ? -13.333 -9.599 -7.426 1.00 95.75 253 VAL A C 1
ATOM 1963 O O . VAL A 1 253 ? -12.132 -9.422 -7.612 1.00 95.75 253 VAL A O 1
ATOM 1966 N N . LEU A 1 254 ? -14.206 -9.679 -8.432 1.00 96.25 254 LEU A N 1
ATOM 1967 C CA . LEU A 1 254 ? -13.810 -9.610 -9.836 1.00 96.25 254 LEU A CA 1
ATOM 1968 C C . LEU A 1 254 ? -13.132 -8.273 -10.213 1.00 96.25 254 LEU A C 1
ATOM 1970 O O . LEU A 1 254 ? -12.032 -8.319 -10.771 1.00 96.25 254 LEU A O 1
ATOM 1974 N N . PRO A 1 255 ? -13.696 -7.083 -9.917 1.00 96.44 255 PRO A N 1
ATOM 1975 C CA . PRO A 1 255 ? -13.036 -5.821 -10.250 1.00 96.44 255 PRO A CA 1
ATOM 1976 C C . PRO A 1 255 ? -11.708 -5.641 -9.502 1.00 96.44 255 PRO A C 1
ATOM 1978 O O . PRO A 1 255 ? -10.738 -5.180 -10.099 1.00 96.44 255 PRO A O 1
ATOM 1981 N N . LEU A 1 256 ? -11.603 -6.064 -8.236 1.00 96.44 256 LEU A N 1
ATOM 1982 C CA . LEU A 1 256 ? -10.327 -5.992 -7.520 1.00 96.44 256 LEU A CA 1
ATOM 1983 C C . LEU A 1 256 ? -9.292 -6.971 -8.098 1.00 96.44 256 LEU A C 1
ATOM 1985 O O . LEU A 1 256 ? -8.151 -6.582 -8.330 1.00 96.44 256 LEU A O 1
ATOM 1989 N N . ALA A 1 257 ? -9.674 -8.219 -8.381 1.00 96.75 257 ALA A N 1
ATOM 1990 C CA . ALA A 1 257 ? -8.775 -9.221 -8.952 1.00 96.75 257 ALA A CA 1
ATOM 1991 C C . ALA A 1 257 ? -8.277 -8.820 -10.347 1.00 96.75 257 ALA A C 1
ATOM 1993 O O . ALA A 1 257 ? -7.094 -8.974 -10.648 1.00 96.75 257 ALA A O 1
ATOM 1994 N N . THR A 1 258 ? -9.158 -8.266 -11.184 1.00 96.56 258 THR A N 1
ATOM 1995 C CA . THR A 1 258 ? -8.785 -7.747 -12.508 1.00 96.56 258 THR A CA 1
ATOM 1996 C C . THR A 1 258 ? -7.848 -6.549 -12.392 1.00 96.56 258 THR A C 1
ATOM 1998 O O . THR A 1 258 ? -6.822 -6.532 -13.067 1.00 96.56 258 THR A O 1
ATOM 2001 N N . LEU A 1 259 ? -8.121 -5.597 -11.493 1.00 96.31 259 LEU A N 1
ATOM 2002 C CA . LEU A 1 259 ? -7.226 -4.468 -11.229 1.00 96.31 259 LEU A CA 1
ATOM 2003 C C . LEU A 1 259 ? -5.843 -4.943 -10.767 1.00 96.31 259 LEU A C 1
ATOM 2005 O O . LEU A 1 259 ? -4.834 -4.533 -11.339 1.00 96.31 259 LEU A O 1
ATOM 2009 N N . LEU A 1 260 ? -5.783 -5.825 -9.765 1.00 96.50 260 LEU A N 1
ATOM 2010 C CA . LEU A 1 260 ? -4.522 -6.364 -9.256 1.00 96.50 260 LEU A CA 1
ATOM 2011 C C . LEU A 1 260 ? -3.781 -7.142 -10.349 1.00 96.50 260 LEU A C 1
ATOM 2013 O O . LEU A 1 260 ? -2.597 -6.904 -10.555 1.00 96.50 260 LEU A O 1
ATOM 2017 N N . GLY A 1 261 ? -4.466 -7.991 -11.120 1.00 96.12 261 GLY A N 1
ATOM 2018 C CA . GLY A 1 261 ? -3.867 -8.728 -12.235 1.00 96.12 261 GLY A CA 1
ATOM 2019 C C . GLY A 1 261 ? -3.310 -7.816 -13.334 1.00 96.12 261 GLY A C 1
ATOM 2020 O O . GLY A 1 261 ? -2.189 -8.027 -13.808 1.00 96.12 261 GLY A O 1
ATOM 2021 N N . LEU A 1 262 ? -4.041 -6.760 -13.702 1.00 96.50 262 LEU A N 1
ATOM 2022 C CA . LEU A 1 262 ? -3.582 -5.752 -14.660 1.00 96.50 262 LEU A CA 1
ATOM 2023 C C . LEU A 1 262 ? -2.372 -4.981 -14.135 1.00 96.50 262 LEU A C 1
ATOM 2025 O O . LEU A 1 262 ? -1.421 -4.758 -14.882 1.00 96.50 262 LEU A O 1
ATOM 2029 N N . VAL A 1 263 ? -2.363 -4.608 -12.856 1.00 94.88 263 VAL A N 1
ATOM 2030 C CA . VAL A 1 263 ? -1.209 -3.939 -12.252 1.00 94.88 263 VAL A CA 1
ATOM 2031 C C . VAL A 1 263 ? -0.014 -4.890 -12.221 1.00 94.88 263 VAL A C 1
ATOM 2033 O O . VAL A 1 263 ? 1.035 -4.534 -12.746 1.00 94.88 263 VAL A O 1
ATOM 2036 N N . THR A 1 264 ? -0.159 -6.105 -11.692 1.00 95.00 264 THR A N 1
ATOM 2037 C CA . THR A 1 264 ? 0.946 -7.051 -11.477 1.00 95.00 264 THR A CA 1
ATOM 2038 C C . THR A 1 264 ? 1.534 -7.622 -12.769 1.00 95.00 264 THR A C 1
ATOM 2040 O O . THR A 1 264 ? 2.755 -7.710 -12.889 1.00 95.00 264 THR A O 1
ATOM 2043 N N . PHE A 1 265 ? 0.696 -8.012 -13.734 1.00 95.31 265 PHE A N 1
ATOM 2044 C CA . PHE A 1 265 ? 1.129 -8.690 -14.966 1.00 95.31 265 PHE A CA 1
ATOM 2045 C C . PHE A 1 265 ? 0.974 -7.812 -16.210 1.00 95.31 265 PHE A C 1
ATOM 2047 O O . PHE A 1 265 ? 1.840 -7.815 -17.088 1.00 95.31 265 PHE A O 1
ATOM 2054 N N . GLY A 1 266 ? -0.095 -7.016 -16.271 1.00 93.75 266 GLY A N 1
ATOM 2055 C CA . GLY A 1 266 ? -0.341 -6.103 -17.385 1.00 93.75 266 GLY A CA 1
ATOM 2056 C C . GLY A 1 266 ? 0.690 -4.977 -17.452 1.00 93.75 266 GLY A C 1
ATOM 2057 O O . GLY A 1 266 ? 1.258 -4.739 -18.516 1.00 93.75 266 GLY A O 1
ATOM 2058 N N . SER A 1 267 ? 1.006 -4.321 -16.329 1.00 92.75 267 SER A N 1
ATOM 2059 C CA . SER A 1 267 ? 1.928 -3.177 -16.347 1.00 92.75 267 SER A CA 1
ATOM 2060 C C . SER A 1 267 ? 3.356 -3.545 -16.783 1.00 92.75 267 SER A C 1
ATOM 2062 O O . SER A 1 267 ? 3.877 -2.861 -17.670 1.00 92.75 267 SER A O 1
ATOM 2064 N N . PRO A 1 268 ? 3.988 -4.651 -16.319 1.00 93.94 268 PRO A N 1
ATOM 2065 C CA . PRO A 1 268 ? 5.273 -5.075 -16.870 1.00 93.94 268 PRO A CA 1
ATOM 2066 C C . PRO A 1 268 ? 5.182 -5.448 -18.354 1.00 93.94 268 PRO A C 1
ATOM 2068 O O . PRO A 1 268 ? 6.087 -5.105 -19.112 1.00 93.94 268 PRO A O 1
ATOM 2071 N N . ALA A 1 269 ? 4.102 -6.109 -18.791 1.00 92.75 269 ALA A N 1
ATOM 2072 C CA . ALA A 1 269 ? 3.922 -6.499 -20.190 1.00 92.75 269 ALA A CA 1
ATOM 2073 C C . ALA A 1 269 ? 3.816 -5.278 -21.114 1.00 92.75 269 ALA A C 1
ATOM 2075 O O . ALA A 1 269 ? 4.522 -5.206 -22.119 1.00 92.75 269 ALA A O 1
ATOM 2076 N N . VAL A 1 270 ? 3.002 -4.287 -20.738 1.00 93.38 270 VAL A N 1
ATOM 2077 C CA . VAL A 1 270 ? 2.859 -3.018 -21.467 1.00 93.38 270 VAL A CA 1
ATOM 2078 C C . VAL A 1 270 ? 4.184 -2.260 -21.502 1.00 93.38 270 VAL A C 1
ATOM 2080 O O . VAL A 1 270 ? 4.556 -1.729 -22.546 1.00 93.38 270 VAL A O 1
ATOM 2083 N N . LEU A 1 271 ? 4.942 -2.243 -20.400 1.00 90.75 271 LEU A N 1
ATOM 2084 C CA . LEU A 1 271 ? 6.253 -1.593 -20.357 1.00 90.75 271 LEU A CA 1
ATOM 2085 C C . LEU A 1 271 ? 7.290 -2.293 -21.241 1.00 90.75 271 LEU A C 1
ATOM 2087 O O . LEU A 1 271 ? 8.064 -1.603 -21.900 1.00 90.75 271 LEU A O 1
ATOM 2091 N N . VAL A 1 272 ? 7.314 -3.630 -21.286 1.00 92.19 272 VAL A N 1
ATOM 2092 C CA . VAL A 1 272 ? 8.173 -4.389 -22.214 1.00 92.19 272 VAL A CA 1
ATOM 2093 C C . VAL A 1 272 ? 7.756 -4.129 -23.658 1.00 92.19 272 VAL A C 1
ATOM 2095 O O . VAL A 1 272 ? 8.600 -3.791 -24.484 1.00 92.19 272 VAL A O 1
ATOM 2098 N N . TRP A 1 273 ? 6.461 -4.208 -23.953 1.00 91.50 273 TRP A N 1
ATOM 2099 C CA . TRP A 1 273 ? 5.902 -3.923 -25.272 1.00 91.50 273 TRP A CA 1
ATOM 2100 C C . TRP A 1 273 ? 6.242 -2.507 -25.746 1.00 91.50 273 TRP A C 1
ATOM 2102 O O . TRP A 1 273 ? 6.689 -2.325 -26.876 1.00 91.50 273 TRP A O 1
ATOM 2112 N N . SER A 1 274 ? 6.135 -1.515 -24.862 1.00 89.44 274 SER A N 1
ATOM 2113 C CA . SER A 1 274 ? 6.454 -0.114 -25.144 1.00 89.44 274 SER A CA 1
ATOM 2114 C C . SER A 1 274 ? 7.926 0.100 -25.534 1.00 89.44 274 SER A C 1
ATOM 2116 O O . SER A 1 274 ? 8.243 1.033 -26.273 1.00 89.44 274 SER A O 1
ATOM 2118 N N . GLN A 1 275 ? 8.843 -0.802 -25.146 1.00 86.94 275 GLN A N 1
ATOM 2119 C CA . GLN A 1 275 ? 10.255 -0.696 -25.540 1.00 86.94 275 GLN A CA 1
ATOM 2120 C C . GLN A 1 275 ? 10.453 -0.723 -27.059 1.00 86.94 275 GLN A C 1
ATOM 2122 O O . GLN A 1 275 ? 11.400 -0.103 -27.539 1.00 86.94 275 GLN A O 1
ATOM 2127 N N . ARG A 1 276 ? 9.550 -1.361 -27.822 1.00 85.25 276 ARG A N 1
ATOM 2128 C CA . ARG A 1 276 ? 9.629 -1.422 -29.293 1.00 85.25 276 ARG A CA 1
ATOM 2129 C C . ARG A 1 276 ? 9.465 -0.061 -29.975 1.00 85.25 276 ARG A C 1
ATOM 2131 O O . ARG A 1 276 ? 9.903 0.106 -31.105 1.00 85.25 276 ARG A O 1
ATOM 2138 N N . TYR A 1 277 ? 8.859 0.904 -29.284 1.00 86.81 277 TYR A N 1
ATOM 2139 C CA . TYR A 1 277 ? 8.643 2.262 -29.786 1.00 86.81 277 TYR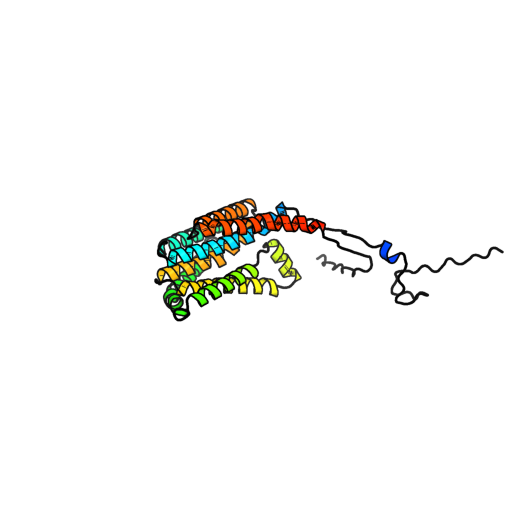 A CA 1
ATOM 2140 C C . TYR A 1 277 ? 9.716 3.252 -29.321 1.00 86.81 277 TYR A C 1
ATOM 2142 O O . TYR A 1 277 ? 9.651 4.435 -29.656 1.00 86.81 277 TYR A O 1
ATOM 2150 N N . LYS A 1 278 ? 10.716 2.806 -28.545 1.00 83.75 278 LYS A N 1
ATOM 2151 C CA . LYS A 1 278 ? 11.802 3.687 -28.108 1.00 83.75 278 LYS A CA 1
ATOM 2152 C C . LYS A 1 278 ? 12.691 4.054 -29.292 1.00 83.75 278 LYS A C 1
ATOM 2154 O O . LYS A 1 278 ? 13.373 3.207 -29.866 1.00 83.75 278 LYS A O 1
ATOM 2159 N N . ASN A 1 279 ? 12.728 5.347 -29.593 1.00 84.88 279 ASN A N 1
ATOM 2160 C CA . ASN A 1 279 ? 13.611 5.922 -30.594 1.00 84.88 279 ASN A CA 1
ATOM 2161 C C . ASN A 1 279 ? 14.478 6.999 -29.942 1.00 84.88 279 ASN A C 1
ATOM 2163 O O . ASN A 1 279 ? 14.061 8.145 -29.784 1.00 84.88 279 ASN A O 1
ATOM 2167 N N . ARG A 1 280 ? 15.679 6.613 -29.509 1.00 81.00 280 ARG A N 1
ATOM 2168 C CA . ARG A 1 280 ? 16.656 7.544 -28.957 1.00 81.00 280 ARG A CA 1
ATOM 2169 C C . ARG A 1 280 ? 17.650 7.926 -30.03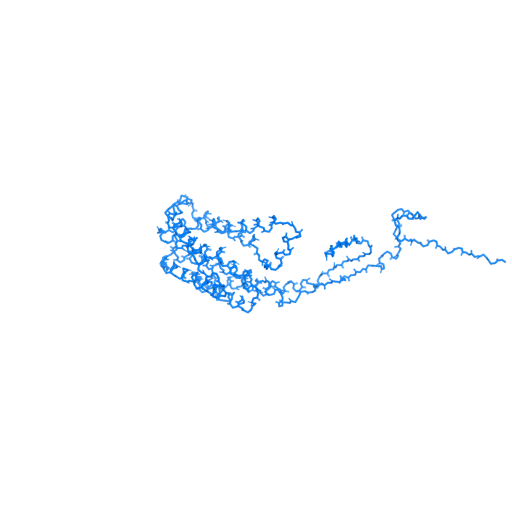8 1.00 81.00 280 ARG A C 1
ATOM 2171 O O . ARG A 1 280 ? 18.445 7.095 -30.464 1.00 81.00 280 ARG A O 1
ATOM 2178 N N . ILE A 1 281 ? 17.638 9.189 -30.429 1.00 84.06 281 ILE A N 1
ATOM 2179 C CA . ILE A 1 281 ? 18.621 9.748 -31.349 1.00 84.06 281 ILE A CA 1
ATOM 2180 C C . ILE A 1 281 ? 19.723 10.388 -30.510 1.00 84.06 281 ILE A C 1
ATOM 2182 O O . ILE A 1 281 ? 19.442 11.166 -29.603 1.00 84.06 281 ILE A O 1
ATOM 2186 N N . ARG A 1 282 ? 20.963 10.011 -30.788 1.00 82.00 282 ARG A N 1
ATOM 2187 C CA . ARG A 1 282 ? 22.174 10.642 -30.278 1.00 82.00 282 ARG A CA 1
ATOM 2188 C C . ARG A 1 282 ? 22.989 11.131 -31.456 1.00 82.00 282 ARG A C 1
ATOM 2190 O O . ARG A 1 282 ? 22.924 10.566 -32.546 1.00 82.00 282 ARG A O 1
ATOM 2197 N N . GLY A 1 283 ? 23.786 12.151 -31.226 1.00 82.19 283 GLY A N 1
ATOM 2198 C CA . GLY A 1 283 ? 24.760 12.600 -32.202 1.00 82.19 283 GLY A CA 1
ATOM 2199 C C . GLY A 1 283 ? 25.907 13.309 -31.513 1.00 82.19 283 GLY A C 1
ATOM 2200 O O . GLY A 1 283 ? 25.840 13.593 -30.318 1.00 82.19 283 GLY A O 1
ATOM 2201 N N . PRO A 1 284 ? 26.964 13.650 -32.250 1.00 75.31 284 PRO A N 1
ATOM 2202 C CA . PRO A 1 284 ? 28.111 14.362 -31.700 1.00 75.31 284 PRO A CA 1
ATOM 2203 C C . PRO A 1 284 ? 27.776 15.795 -31.244 1.00 75.31 284 PRO A C 1
ATOM 2205 O O . PRO A 1 284 ? 28.679 16.525 -30.849 1.00 75.31 284 PRO A O 1
ATOM 2208 N N . TRP A 1 285 ? 26.536 16.260 -31.419 1.00 74.19 285 TRP A N 1
ATOM 2209 C CA . TRP A 1 285 ? 26.000 17.529 -30.908 1.00 74.19 285 TRP A CA 1
ATOM 2210 C C . TRP A 1 285 ? 25.314 17.385 -29.540 1.00 74.19 285 TRP A C 1
ATOM 2212 O O . TRP A 1 285 ? 24.890 18.395 -28.984 1.00 74.19 285 TRP A O 1
ATOM 2222 N N . ASP A 1 286 ? 25.194 16.167 -28.997 1.00 76.44 286 ASP A N 1
ATOM 2223 C CA . ASP A 1 286 ? 24.741 15.990 -27.618 1.00 76.44 286 ASP A CA 1
ATOM 2224 C C . ASP A 1 286 ? 25.734 16.672 -26.658 1.00 76.44 286 ASP A C 1
ATOM 2226 O O . ASP A 1 286 ? 26.950 16.579 -26.870 1.00 76.44 286 ASP A O 1
ATOM 2230 N N . PRO A 1 287 ? 25.252 17.332 -25.588 1.00 76.19 287 PRO A N 1
ATOM 2231 C CA . PRO A 1 287 ? 26.118 17.925 -24.580 1.00 76.19 287 PRO A CA 1
ATOM 2232 C C . PRO A 1 287 ? 27.102 16.892 -24.027 1.00 76.19 287 PRO A C 1
ATOM 2234 O O . PRO A 1 287 ? 26.714 15.774 -23.669 1.00 76.19 287 PRO A O 1
ATOM 2237 N N . ALA A 1 288 ? 28.378 17.271 -23.940 1.00 72.19 288 ALA A N 1
ATOM 2238 C CA . ALA A 1 288 ? 29.382 16.434 -23.305 1.00 72.19 288 ALA A CA 1
ATOM 2239 C C . ALA A 1 288 ? 28.977 16.187 -21.847 1.00 72.19 288 ALA A C 1
ATOM 2241 O O . ALA A 1 288 ? 28.690 17.123 -21.100 1.00 72.19 288 ALA A O 1
ATOM 2242 N N . ILE A 1 289 ? 28.942 14.918 -21.444 1.00 70.88 289 ILE A N 1
ATOM 2243 C CA . ILE A 1 289 ? 28.690 14.561 -20.050 1.00 70.88 289 ILE A CA 1
ATOM 2244 C C . ILE A 1 289 ? 29.984 14.872 -19.288 1.00 70.88 289 ILE A C 1
ATOM 2246 O O . ILE A 1 289 ? 31.012 14.269 -19.618 1.00 70.88 289 ILE A O 1
ATOM 2250 N N . PRO A 1 290 ? 29.978 15.799 -18.312 1.00 71.00 290 PRO A N 1
ATOM 2251 C CA . PRO A 1 290 ? 31.178 16.121 -17.557 1.00 71.00 290 PRO A CA 1
ATOM 2252 C C . PRO A 1 290 ? 31.657 14.866 -16.826 1.00 71.00 290 PRO A C 1
ATOM 2254 O O . PRO A 1 290 ? 30.924 14.269 -16.036 1.00 71.00 290 PRO A O 1
ATOM 2257 N N . GLN A 1 291 ? 32.891 14.448 -17.102 1.00 71.00 291 GLN A N 1
ATOM 2258 C CA . GLN A 1 291 ? 33.549 13.419 -16.307 1.00 71.00 291 GLN A CA 1
ATOM 2259 C C . GLN A 1 291 ? 33.999 14.073 -15.005 1.00 71.00 291 GLN A C 1
ATOM 2261 O O . GLN A 1 291 ? 35.047 14.712 -14.936 1.00 71.00 291 GLN A O 1
ATOM 2266 N N . LEU A 1 292 ? 33.161 13.969 -13.976 1.00 72.12 292 LEU A N 1
ATOM 2267 C CA . LEU A 1 292 ? 33.558 14.337 -12.627 1.00 72.12 292 LEU A CA 1
ATOM 2268 C C . LEU A 1 292 ? 34.555 13.277 -12.156 1.00 72.12 292 LEU A C 1
ATOM 2270 O O . LEU A 1 292 ? 34.171 12.150 -11.847 1.00 72.12 292 LEU A O 1
ATOM 2274 N N . ASN A 1 293 ? 35.841 13.625 -12.144 1.00 62.41 293 ASN A N 1
ATOM 2275 C CA . ASN A 1 293 ? 36.854 12.812 -11.487 1.00 62.41 293 ASN A CA 1
ATOM 2276 C C . ASN A 1 293 ? 36.493 12.751 -10.001 1.00 62.41 293 ASN A C 1
ATOM 2278 O O . ASN A 1 293 ? 36.720 13.709 -9.262 1.00 62.41 293 ASN A O 1
ATOM 2282 N N . ALA A 1 294 ? 35.900 11.640 -9.565 1.00 55.12 294 ALA A N 1
ATOM 2283 C CA . ALA A 1 294 ? 35.827 11.334 -8.148 1.00 55.12 294 ALA A CA 1
ATOM 2284 C C . ALA A 1 294 ? 37.271 11.293 -7.639 1.00 55.12 294 ALA A C 1
ATOM 2286 O O . ALA A 1 294 ? 38.094 10.547 -8.177 1.00 55.12 294 ALA A O 1
ATOM 2287 N N . LYS A 1 295 ? 37.584 12.160 -6.671 1.00 52.03 295 LYS A N 1
ATOM 2288 C CA . LYS A 1 295 ? 38.869 12.176 -5.972 1.00 52.03 295 LYS A CA 1
ATOM 2289 C C . LYS A 1 295 ? 39.227 10.733 -5.606 1.00 52.03 295 LYS A C 1
ATOM 2291 O O . LYS A 1 295 ? 38.462 10.065 -4.916 1.00 52.03 295 LYS A O 1
ATOM 2296 N N . LYS A 1 296 ? 40.357 10.248 -6.125 1.00 48.16 296 LYS A N 1
ATOM 2297 C CA . LYS A 1 296 ? 41.076 9.155 -5.476 1.00 48.16 296 LYS A CA 1
ATOM 2298 C C . LYS A 1 296 ? 41.621 9.761 -4.190 1.00 48.16 296 LYS A C 1
ATOM 2300 O O . LYS A 1 296 ? 42.529 10.587 -4.271 1.00 48.16 296 LYS A O 1
ATOM 2305 N N . ASP A 1 297 ? 40.975 9.441 -3.078 1.00 45.81 297 ASP A N 1
ATOM 2306 C CA . ASP A 1 297 ? 41.602 9.541 -1.762 1.00 45.81 297 ASP A CA 1
ATOM 2307 C C . ASP A 1 297 ? 42.747 8.519 -1.668 1.00 45.81 297 ASP A C 1
ATOM 2309 O O . ASP A 1 297 ? 42.611 7.421 -2.267 1.00 45.81 297 ASP A O 1
#

InterPro domains:
  IPR009450 Phosphatidylinositol N-acetylglucosaminyltransferase subunit C [PF06432] (11-286)
  IPR009450 Phosphatidylinositol N-acetylglucosaminyltransferase subunit C [PIRSF016104] (5-294)
  IPR009450 Phosphatidylinositol N-acetylglucosaminyltransferase subunit C [PTHR12982] (9-296)

pLDDT: mean 86.59, std 11.75, range [38.09, 97.75]

Sequence (297 aa):
MYNASTPPHEWQKILWKKQPFPDNHLPPSFLSSLQRNINLKQYTYTSLFKTVLPVTQHLSNTALFLSTFAHLKTGRLDPRVLVYLGSGLSILGFGIYEISSPQWGHRLAQALKSSILVFLALASLAPVLRTLTAATSDDSIWALAAGLFILHTVLADYTPERIRVVRDRVDGESQGGLTSVLSINAAVSASVVLASRLQTDIAVFSLMLYAVQSFALLPVLRQRLQRYPILLFALTCFVSGVSLAALPSSTLVLPLATLLGLVTFGSPAVLVWSQRYKNRIRGPWDPAIPQLNAKKD